Protein AF-A0A7T2YZI4-F1 (afdb_monomer)

Solvent-accessible surface area (backbone atoms only — not comparable to full-atom values): 16066 Å² total; per-residue (Å²): 87,35,28,40,44,35,41,48,45,97,85,46,26,28,40,31,32,36,30,37,54,60,84,80,88,57,59,64,45,53,48,30,39,73,31,25,37,61,71,42,39,51,51,52,42,50,52,60,58,70,47,55,76,63,39,76,53,93,52,27,25,36,66,44,76,45,74,29,76,26,63,66,55,42,61,70,72,47,78,57,36,97,89,35,35,26,41,39,35,34,36,51,88,44,36,46,30,31,31,56,37,43,45,69,89,52,86,87,57,100,57,80,55,54,68,59,75,42,53,39,33,56,40,68,53,29,43,56,10,72,70,49,44,74,72,46,52,44,70,63,63,23,63,77,48,44,70,45,82,36,56,47,68,50,53,38,51,14,38,52,39,35,64,70,45,66,87,59,78,66,55,93,86,38,31,50,69,34,62,18,38,40,46,41,28,51,53,44,38,72,71,45,60,84,73,32,42,52,33,35,28,36,45,37,24,30,58,35,82,92,55,47,33,26,37,42,29,32,90,91,49,53,20,40,46,27,56,59,54,34,73,64,41,45,26,28,50,27,64,50,93,88,35,56,42,34,38,40,38,30,18,36,32,77,91,70,49,43,77,50,99,77,14,18,38,40,31,26,14,58,66,49,81,67,50,69,72,63,39,53,65,89,81,58,55,72,20,45,46,24,54,44,11,45,67,18,69,72,52,42,45,50,63,47,76,80,76,127

Foldseek 3Di:
DWEALWEQDPLQKIWAFTKDADDDDDVLLVQQQQQAAPVSSVVVRVVRQPDDAQDDDRRIGTHHIDIGSHPVRRLVPDDADPQQKYKYWYHYDWAIWIFIAGDCVRPPDPDRRDTDIDGSCQFQVGAHGPVVQVVFDALVLLVVQAQDADDLVLLLQLLVQLVVCVVPDDDPVCLLVRSSQVSNLCVLLVPGDVLLNQFSAKWKFWADPNRQWTHTLDSVGGIGGSVRLSVLYQKYWDDDPLATIMIIFTWHFLVLWDDDDQFIWTGGSNRHTDDTPSHDSVRDGPSSSRSSSSVRPNSSSSNDDNDD

Structure (mmCIF, N/CA/C/O backbone):
data_AF-A0A7T2YZI4-F1
#
_entry.id   AF-A0A7T2YZI4-F1
#
loop_
_atom_site.group_PDB
_atom_site.id
_atom_site.type_symbol
_atom_site.label_atom_id
_atom_site.label_alt_id
_atom_site.label_comp_id
_atom_site.label_asym_id
_atom_site.label_entity_id
_atom_site.label_seq_id
_atom_site.pdbx_PDB_ins_code
_atom_site.Cartn_x
_atom_site.Cartn_y
_atom_site.Cartn_z
_atom_site.occupancy
_atom_site.B_iso_or_equiv
_atom_site.auth_seq_id
_atom_site.auth_comp_id
_atom_site.auth_asym_id
_atom_site.auth_atom_id
_atom_site.pdbx_PDB_model_num
ATOM 1 N N . MET A 1 1 ? -1.830 9.801 20.839 1.00 85.44 1 MET A N 1
ATOM 2 C CA . MET A 1 1 ? -3.086 10.364 20.276 1.00 85.44 1 MET A CA 1
ATOM 3 C C . MET A 1 1 ? -4.272 9.547 20.800 1.00 85.44 1 MET A C 1
ATOM 5 O O . MET A 1 1 ? -4.078 8.341 20.950 1.00 85.44 1 MET A O 1
ATOM 9 N N . PRO A 1 2 ? -5.453 10.128 21.100 1.00 91.69 2 PRO A N 1
ATOM 10 C CA . PRO A 1 2 ? -6.668 9.339 21.325 1.00 91.69 2 PRO A CA 1
ATOM 11 C C . PRO A 1 2 ? -7.050 8.544 20.071 1.00 91.69 2 PRO A C 1
ATOM 13 O O . PRO A 1 2 ? -6.946 9.063 18.958 1.00 91.69 2 PRO A O 1
ATOM 16 N N . THR A 1 3 ? -7.471 7.298 20.267 1.00 94.56 3 THR A N 1
ATOM 17 C CA . THR A 1 3 ? -7.847 6.354 19.209 1.00 94.56 3 THR A CA 1
ATOM 18 C C . THR A 1 3 ? -9.121 5.626 19.612 1.00 94.56 3 THR A C 1
ATOM 20 O O . THR A 1 3 ? -9.162 4.999 20.665 1.00 94.56 3 THR A O 1
ATOM 23 N N . LEU A 1 4 ? -10.163 5.699 18.795 1.00 96.25 4 LEU A N 1
ATOM 24 C CA . LEU A 1 4 ? -11.357 4.875 18.955 1.00 96.25 4 LEU A CA 1
ATOM 25 C C . LEU A 1 4 ? -11.121 3.513 18.302 1.00 96.25 4 LEU A C 1
ATOM 27 O O . LEU A 1 4 ? -10.748 3.474 17.135 1.00 96.25 4 LEU A O 1
ATOM 31 N N . VAL A 1 5 ? -11.349 2.422 19.034 1.00 97.12 5 VAL A N 1
ATOM 32 C CA . VAL A 1 5 ? -11.369 1.053 18.491 1.00 97.12 5 VAL A CA 1
ATOM 33 C C . VAL A 1 5 ? -12.776 0.508 18.682 1.00 97.12 5 VAL A C 1
ATOM 35 O O . VAL A 1 5 ? -13.221 0.347 19.819 1.00 97.12 5 VAL A O 1
ATOM 38 N N . LEU A 1 6 ? -13.488 0.294 17.578 1.00 97.94 6 LEU A N 1
ATOM 39 C CA . LEU A 1 6 ? -14.934 0.089 17.558 1.00 97.94 6 LEU A CA 1
ATOM 40 C C . LEU A 1 6 ? -15.332 -1.127 16.716 1.00 97.94 6 LEU A C 1
ATOM 42 O O . LEU A 1 6 ? -14.635 -1.492 15.770 1.00 97.94 6 LEU A O 1
ATOM 46 N N . ILE A 1 7 ? -16.509 -1.680 16.995 1.00 97.62 7 ILE A N 1
ATOM 47 C CA . ILE A 1 7 ? -17.268 -2.514 16.056 1.00 97.62 7 ILE A CA 1
ATOM 48 C C . ILE A 1 7 ? -18.577 -1.806 15.710 1.00 97.62 7 ILE A C 1
ATOM 50 O O . ILE A 1 7 ? -19.235 -1.238 16.585 1.00 97.62 7 ILE A O 1
ATOM 54 N N . GLU A 1 8 ? -18.940 -1.807 14.428 1.00 97.38 8 GLU A N 1
ATOM 55 C CA . GLU A 1 8 ? -20.230 -1.308 13.954 1.00 97.38 8 GLU A CA 1
AT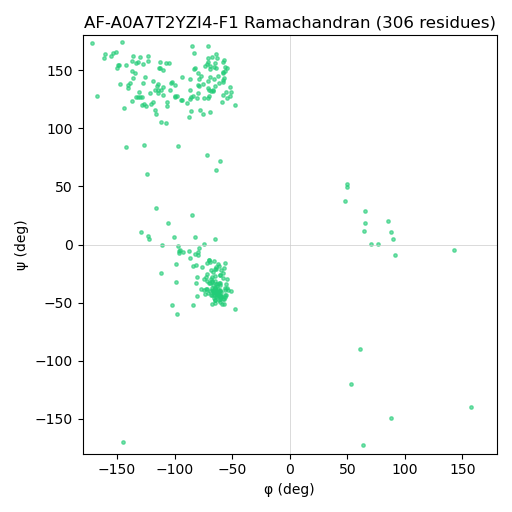OM 56 C C . GLU A 1 8 ? -21.225 -2.464 13.850 1.00 97.38 8 GLU A C 1
ATOM 58 O O . GLU A 1 8 ? -20.988 -3.458 13.159 1.00 97.38 8 GLU A O 1
ATOM 63 N N . ARG A 1 9 ? -22.359 -2.321 14.533 1.00 95.31 9 ARG A N 1
ATOM 64 C CA . ARG A 1 9 ? -23.450 -3.293 14.523 1.00 95.31 9 ARG A CA 1
ATOM 65 C C . ARG A 1 9 ? -24.366 -3.092 13.305 1.00 95.31 9 ARG A C 1
ATOM 67 O O . ARG A 1 9 ? -24.343 -2.031 12.675 1.00 95.31 9 ARG A O 1
ATOM 74 N N . PRO A 1 10 ? -25.228 -4.074 12.970 1.00 94.00 10 PRO A N 1
ATOM 75 C CA . PRO A 1 10 ? -26.142 -3.966 11.827 1.00 94.00 10 PRO A CA 1
ATOM 76 C C . PRO A 1 10 ? -27.096 -2.762 11.873 1.00 94.00 10 PRO A C 1
ATOM 78 O O . PRO A 1 10 ? -27.481 -2.243 10.828 1.00 94.00 10 PRO A O 1
ATOM 81 N N . ASP A 1 11 ? -27.453 -2.295 13.071 1.00 95.81 11 ASP A N 1
ATOM 82 C CA . ASP A 1 11 ? -28.299 -1.116 13.300 1.00 95.81 11 ASP A CA 1
ATOM 83 C C . ASP A 1 11 ? -27.530 0.219 13.239 1.00 95.81 11 ASP A C 1
ATOM 85 O O . ASP A 1 11 ? -28.113 1.267 13.507 1.00 95.81 11 ASP A O 1
ATOM 89 N N . ARG A 1 12 ? -26.243 0.187 12.857 1.00 95.50 12 ARG A N 1
ATOM 90 C CA . ARG A 1 12 ? -25.297 1.320 12.790 1.00 95.50 12 ARG A CA 1
ATOM 91 C C . ARG A 1 12 ? -24.844 1.873 14.139 1.00 95.50 12 ARG A C 1
ATOM 93 O O . ARG A 1 12 ? -24.023 2.794 14.150 1.00 95.50 12 ARG A O 1
ATOM 100 N N . SER A 1 13 ? -25.306 1.300 15.248 1.00 97.50 13 SER A N 1
ATOM 101 C CA . SER A 1 13 ? -24.718 1.591 16.550 1.00 97.50 13 SER A CA 1
ATOM 102 C C . 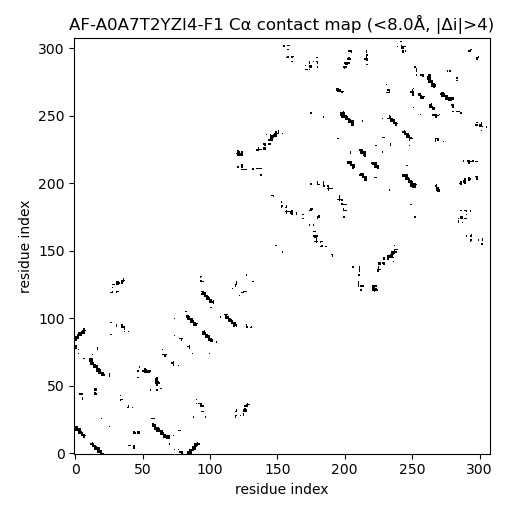SER A 1 13 ? -23.279 1.080 16.611 1.00 97.50 13 SER A C 1
ATOM 104 O O . SER A 1 13 ? -22.891 0.149 15.898 1.00 97.50 13 SER A O 1
ATOM 106 N N . VAL A 1 14 ? -22.468 1.722 17.448 1.00 97.50 14 VAL A N 1
ATOM 107 C CA . VAL A 1 14 ? -21.067 1.348 17.648 1.00 97.50 14 VAL A CA 1
ATOM 108 C C . VAL A 1 14 ? -20.788 1.112 19.121 1.00 97.50 14 VAL A C 1
ATOM 110 O O . VAL A 1 14 ? -21.293 1.818 19.998 1.00 97.50 14 VAL A O 1
ATOM 113 N N . GLU A 1 15 ? -19.934 0.137 19.388 1.00 97.31 15 GLU A N 1
ATOM 114 C CA . GLU A 1 15 ? -19.397 -0.131 20.716 1.00 97.31 15 GLU A CA 1
ATOM 115 C C . GLU A 1 15 ? -17.890 -0.338 20.642 1.00 97.31 15 GLU A C 1
ATOM 117 O O . GLU A 1 15 ? -17.359 -0.693 19.589 1.00 97.31 15 GLU A O 1
ATOM 122 N N . GLY A 1 16 ? -17.200 -0.111 21.756 1.00 97.12 16 GLY A N 1
ATOM 123 C CA . GLY A 1 16 ? -15.784 -0.399 21.872 1.00 97.12 16 GLY A CA 1
ATOM 124 C C . GLY A 1 16 ? -15.088 0.390 22.961 1.00 97.12 16 GLY A C 1
ATOM 125 O O . GLY A 1 16 ? -15.620 0.574 24.058 1.00 97.12 16 GLY A O 1
ATOM 126 N N . VAL A 1 17 ? -13.877 0.850 22.659 1.00 97.25 17 VAL A N 1
ATOM 127 C CA . VAL A 1 17 ? -12.995 1.498 23.632 1.00 97.25 17 VAL A CA 1
ATOM 128 C C . VAL A 1 17 ? -12.306 2.735 23.068 1.00 97.25 17 VAL A C 1
ATOM 130 O O . VAL A 1 17 ? -11.990 2.830 21.881 1.00 97.25 17 VAL A O 1
ATOM 133 N N . VAL A 1 18 ? -12.035 3.684 23.958 1.00 96.81 18 VAL A N 1
ATOM 134 C CA . VAL A 1 18 ? -11.071 4.758 23.738 1.00 96.81 18 VAL A CA 1
ATOM 135 C C . VAL A 1 18 ? -9.711 4.256 24.207 1.00 96.81 18 VAL A C 1
ATOM 137 O O . VAL A 1 18 ? -9.530 3.907 25.374 1.00 96.81 18 VAL A O 1
ATOM 140 N N . MET A 1 19 ? -8.755 4.250 23.291 1.00 95.00 19 MET A N 1
ATOM 141 C CA . MET A 1 19 ? -7.369 3.860 23.502 1.00 95.00 19 MET A CA 1
ATOM 142 C C . MET A 1 19 ? -6.440 5.066 23.352 1.00 95.00 19 MET A C 1
ATOM 144 O O . MET A 1 19 ? -6.746 6.040 22.658 1.00 95.00 19 MET A O 1
ATOM 148 N N . ARG A 1 20 ? -5.257 4.985 23.960 1.00 91.12 20 ARG A N 1
ATOM 149 C CA . ARG A 1 20 ? -4.192 5.980 23.816 1.00 91.12 20 ARG A CA 1
ATOM 150 C C . ARG A 1 20 ? -2.906 5.321 23.345 1.00 91.12 20 ARG A C 1
ATOM 152 O O . ARG A 1 20 ? -2.367 4.457 24.029 1.00 91.12 20 ARG A O 1
ATOM 159 N N . GLU A 1 21 ? -2.421 5.740 22.179 1.00 83.38 21 GLU A N 1
ATOM 160 C CA . GLU A 1 21 ? -1.176 5.222 21.595 1.00 83.38 21 GLU A CA 1
ATOM 161 C C . GLU A 1 21 ? 0.066 5.847 22.205 1.00 83.38 21 GLU A C 1
ATOM 163 O O . GLU A 1 21 ? 0.113 7.065 22.428 1.00 83.38 21 GLU A O 1
ATOM 168 N N . VAL A 1 22 ? 1.055 4.986 22.454 1.00 74.50 22 VAL A N 1
ATOM 169 C CA . VAL A 1 22 ? 2.377 5.335 22.964 1.00 74.50 22 VAL A CA 1
ATOM 170 C C . VAL A 1 22 ? 3.431 4.921 21.942 1.00 74.50 22 VAL A C 1
ATOM 172 O O . VAL A 1 22 ? 3.546 3.751 21.586 1.00 74.50 22 VAL A O 1
ATOM 175 N N . GLY A 1 23 ? 4.229 5.890 21.495 1.00 68.31 23 GLY A N 1
ATOM 176 C CA . GLY A 1 23 ? 5.295 5.671 20.519 1.00 68.31 23 GLY A CA 1
ATOM 177 C C . GLY A 1 23 ? 4.829 5.787 19.066 1.00 68.31 23 GLY A C 1
ATOM 178 O O . GLY A 1 23 ? 3.956 6.595 18.750 1.00 68.31 23 GLY A O 1
ATOM 179 N N . THR A 1 24 ? 5.479 5.028 18.182 1.00 58.94 24 THR A N 1
ATOM 180 C CA . THR A 1 24 ? 5.249 5.059 16.733 1.00 58.94 24 THR A CA 1
ATOM 181 C C . THR A 1 24 ? 3.995 4.285 16.319 1.00 58.94 24 THR A C 1
ATOM 183 O O . THR A 1 24 ? 3.696 3.228 16.879 1.00 58.94 24 THR A O 1
ATOM 186 N N . PHE A 1 25 ? 3.302 4.840 15.321 1.00 66.12 25 PHE A N 1
ATOM 187 C CA . PHE A 1 25 ? 2.051 4.367 14.718 1.00 66.12 25 PHE A CA 1
ATOM 188 C C . PHE A 1 25 ? 2.168 2.939 14.149 1.00 66.12 25 PHE A C 1
ATOM 190 O O . PHE A 1 25 ? 3.235 2.554 13.670 1.00 66.12 25 PHE A O 1
ATOM 197 N N . GLY A 1 26 ? 1.080 2.156 14.185 1.00 76.06 26 GLY A N 1
ATOM 198 C CA . GLY A 1 26 ? 1.023 0.810 13.578 1.00 76.06 26 GLY A CA 1
ATOM 199 C C . GLY A 1 26 ? 0.218 -0.241 14.353 1.00 76.06 26 GLY A C 1
ATOM 200 O O . GLY A 1 26 ? 0.022 -1.363 13.875 1.00 76.06 26 GLY A O 1
ATOM 201 N N . SER A 1 27 ? -0.278 0.101 15.544 1.00 84.94 27 SER A N 1
ATOM 202 C CA . SER A 1 27 ? -1.068 -0.815 16.380 1.00 84.94 27 SER A CA 1
ATOM 203 C C . SER A 1 27 ? -2.357 -1.281 15.690 1.00 84.94 27 SER A C 1
ATOM 205 O O . SER A 1 27 ? -2.771 -2.427 15.851 1.00 84.94 27 SER A O 1
ATOM 207 N N . HIS A 1 28 ? -2.963 -0.425 14.866 1.00 88.44 28 HIS A N 1
ATOM 208 C CA . HIS A 1 28 ? -4.167 -0.720 14.085 1.00 88.44 28 HIS A CA 1
ATOM 209 C C . HIS A 1 28 ? -3.923 -1.733 12.970 1.00 88.44 28 HIS A C 1
ATOM 211 O O . HIS A 1 28 ? -4.741 -2.631 12.799 1.00 88.44 28 HIS A O 1
ATOM 217 N N . ALA A 1 29 ? -2.789 -1.647 12.269 1.00 89.75 29 ALA A N 1
ATOM 218 C CA . ALA A 1 29 ? -2.402 -2.641 11.271 1.00 89.75 29 ALA A CA 1
ATOM 219 C C . ALA A 1 29 ? -2.186 -4.013 11.928 1.00 89.75 29 ALA A C 1
ATOM 221 O O . ALA A 1 29 ? -2.658 -5.024 11.418 1.00 89.75 29 ALA A O 1
ATOM 222 N N . THR A 1 30 ? -1.558 -4.040 13.111 1.00 91.06 30 THR A N 1
ATOM 223 C CA . THR A 1 30 ? -1.347 -5.278 13.883 1.00 91.06 30 THR A CA 1
ATOM 224 C C . THR A 1 30 ? -2.669 -5.868 14.377 1.00 91.06 30 THR A C 1
ATOM 226 O O . THR A 1 30 ? -2.881 -7.075 14.270 1.00 91.06 30 THR A O 1
ATOM 229 N N . LEU A 1 31 ? -3.579 -5.032 14.890 1.00 94.00 31 LEU A N 1
ATOM 230 C CA . LEU A 1 31 ? -4.925 -5.446 15.291 1.00 94.00 31 LEU A CA 1
ATOM 231 C C . LEU A 1 31 ? -5.684 -6.052 14.104 1.00 94.00 31 LEU A C 1
ATOM 233 O O . LEU A 1 31 ? -6.200 -7.163 14.218 1.00 94.00 31 LEU A O 1
ATOM 237 N N . ALA A 1 32 ? -5.720 -5.340 12.976 1.00 94.19 32 ALA A N 1
ATOM 238 C CA . ALA A 1 32 ? -6.446 -5.770 11.790 1.00 94.19 32 ALA A CA 1
ATOM 239 C C . ALA A 1 32 ? -5.887 -7.066 11.208 1.00 94.19 32 ALA A C 1
ATOM 241 O O . ALA A 1 32 ? -6.650 -7.954 10.835 1.00 94.19 32 ALA A O 1
ATOM 242 N N . ASP A 1 33 ? -4.558 -7.197 11.196 1.00 92.50 33 ASP A N 1
ATOM 243 C CA . ASP A 1 33 ? -3.909 -8.421 10.762 1.00 92.50 33 ASP A CA 1
ATOM 244 C C . ASP A 1 33 ? -4.213 -9.570 11.721 1.00 92.50 33 ASP A C 1
ATOM 246 O O . ASP A 1 33 ? -4.506 -10.661 11.258 1.00 92.50 33 ASP A O 1
ATOM 250 N N . THR A 1 34 ? -4.221 -9.350 13.039 1.00 93.94 34 THR A N 1
ATOM 251 C CA . THR A 1 34 ? -4.435 -10.411 14.042 1.00 93.94 34 THR A CA 1
ATOM 252 C C . THR A 1 34 ? -5.885 -10.900 14.092 1.00 93.94 34 THR A C 1
ATOM 254 O O . THR A 1 34 ? -6.104 -12.105 14.230 1.00 93.94 34 THR A O 1
ATOM 257 N N . TYR A 1 35 ? -6.858 -9.995 13.942 1.00 95.56 35 TYR A N 1
ATOM 258 C CA . TYR A 1 35 ? -8.289 -10.268 14.131 1.00 95.56 35 TYR A CA 1
ATOM 259 C C . TYR A 1 35 ? -9.147 -9.922 12.895 1.00 95.56 35 TYR A C 1
ATOM 261 O O . TYR A 1 35 ? -10.027 -9.063 12.988 1.00 95.56 35 TYR A O 1
ATOM 269 N N . PRO A 1 36 ? -8.912 -10.546 11.727 1.00 94.75 36 PRO A N 1
ATOM 270 C CA . PRO A 1 36 ? -9.600 -10.192 10.484 1.00 94.75 36 PRO A CA 1
ATOM 271 C C . PRO A 1 36 ? -11.062 -10.660 10.409 1.00 94.75 36 PRO A C 1
ATOM 273 O O . PRO A 1 36 ? -11.869 -10.025 9.728 1.00 94.75 36 PRO A O 1
ATOM 276 N N . GLU A 1 37 ? -11.417 -11.764 11.074 1.00 96.31 37 GLU A N 1
ATOM 277 C CA . GLU A 1 37 ? -12.762 -12.353 10.989 1.00 96.31 37 GLU A CA 1
ATOM 278 C C . GLU A 1 37 ? -13.769 -11.669 11.928 1.00 96.31 37 GLU A C 1
ATOM 280 O O . GLU A 1 37 ? -13.376 -11.246 13.017 1.00 96.31 37 GLU A O 1
ATOM 285 N N . PRO A 1 38 ? -15.081 -11.654 11.615 1.00 95.00 38 PRO A N 1
ATOM 286 C CA . PRO A 1 38 ? -16.077 -10.978 12.452 1.00 95.00 38 PRO A CA 1
ATOM 287 C C . PRO A 1 38 ? -16.088 -11.465 13.907 1.00 95.00 38 PRO A C 1
ATOM 289 O O . PRO A 1 38 ? -16.094 -10.668 14.844 1.00 95.00 38 PRO A O 1
ATOM 292 N N . GLY A 1 39 ? -16.010 -12.785 14.115 1.00 95.44 39 GLY A N 1
ATOM 293 C CA . GLY A 1 39 ? -15.937 -13.369 15.458 1.00 95.44 39 GLY A CA 1
ATOM 294 C C . GLY A 1 39 ? -14.630 -13.046 16.190 1.00 95.44 39 GLY A C 1
ATOM 295 O O . GLY A 1 39 ? -14.630 -12.891 17.409 1.00 95.44 39 GLY A O 1
ATOM 296 N N . GLN A 1 40 ? -13.523 -12.897 15.457 1.00 96.50 40 GLN A N 1
ATOM 297 C CA . GLN A 1 40 ? -12.230 -12.507 16.023 1.00 96.50 40 GLN A CA 1
ATOM 298 C C . GLN A 1 40 ? -12.217 -11.026 16.399 1.00 96.50 40 GLN A C 1
ATOM 300 O O . GLN A 1 40 ? -11.749 -10.687 17.482 1.00 96.50 40 GLN A O 1
ATOM 305 N N . ALA A 1 41 ? -12.766 -10.158 15.548 1.00 96.06 41 ALA A N 1
ATOM 306 C CA . ALA A 1 41 ? -12.916 -8.737 15.825 1.00 96.06 41 ALA A CA 1
ATOM 307 C C . ALA A 1 41 ? -13.813 -8.498 17.049 1.00 96.06 41 ALA A C 1
ATOM 309 O O . ALA A 1 41 ? -13.444 -7.731 17.939 1.00 96.06 41 ALA A O 1
ATOM 310 N N . GLN A 1 42 ? -14.935 -9.222 17.151 1.00 95.25 42 GLN A N 1
ATOM 311 C CA . GLN A 1 42 ? -15.809 -9.185 18.326 1.00 95.25 42 GLN A CA 1
ATOM 312 C C . GLN A 1 42 ? -15.075 -9.644 19.595 1.00 95.25 42 GLN A C 1
ATOM 314 O O . GLN A 1 42 ? -15.151 -8.972 20.622 1.00 95.25 42 GLN A O 1
ATOM 319 N N . ALA A 1 43 ? -14.341 -10.760 19.532 1.00 94.38 43 ALA A N 1
ATOM 320 C CA . ALA A 1 43 ? -13.585 -11.276 20.672 1.00 94.38 43 ALA A CA 1
ATOM 321 C C . ALA A 1 43 ? -12.465 -10.316 21.108 1.00 94.38 43 ALA A C 1
ATOM 323 O O . ALA A 1 43 ? -12.282 -10.089 22.302 1.00 94.38 43 ALA A O 1
ATOM 324 N N . ALA A 1 44 ? -11.746 -9.715 20.156 1.00 94.44 44 ALA A N 1
ATOM 325 C CA . ALA A 1 44 ? -10.722 -8.714 20.440 1.00 94.44 44 ALA A CA 1
ATOM 326 C C . ALA A 1 44 ? -11.324 -7.482 21.121 1.00 94.44 44 ALA A C 1
ATOM 328 O O . ALA A 1 44 ? -10.778 -6.982 22.103 1.00 94.44 44 ALA A O 1
ATOM 329 N N . LEU A 1 45 ? -12.480 -7.017 20.643 1.00 95.44 45 LEU A N 1
ATOM 330 C CA . LEU A 1 45 ? -13.160 -5.888 21.256 1.00 95.44 45 LEU A CA 1
ATOM 331 C C . LEU A 1 45 ? -13.664 -6.212 22.662 1.00 95.44 45 LEU A C 1
ATOM 333 O O . LEU A 1 45 ? -13.530 -5.386 23.560 1.00 95.44 45 LEU A O 1
ATOM 337 N N . GLN A 1 46 ? -14.195 -7.415 22.871 1.00 94.75 46 GLN A N 1
ATOM 338 C CA . GLN A 1 46 ? -14.603 -7.867 24.195 1.00 94.75 46 GLN A CA 1
ATOM 339 C C . GLN A 1 46 ? -13.413 -7.881 25.164 1.00 94.75 46 GLN A C 1
ATOM 341 O O . GLN A 1 46 ? -13.519 -7.322 26.253 1.00 94.75 46 GLN A O 1
ATOM 346 N N . GLN A 1 47 ? -12.258 -8.406 24.741 1.00 94.31 47 GLN A N 1
ATOM 347 C CA . GLN A 1 47 ? -11.028 -8.350 25.539 1.00 94.31 47 GLN A CA 1
ATOM 348 C C . GLN A 1 47 ? -10.660 -6.905 25.894 1.00 94.31 47 GLN A C 1
ATOM 350 O O . GLN A 1 47 ? -10.405 -6.604 27.056 1.00 94.31 47 GLN A O 1
ATOM 355 N N . LEU A 1 48 ? -10.691 -5.986 24.923 1.00 94.44 48 LEU A N 1
ATOM 356 C CA . LEU A 1 48 ? -10.427 -4.566 25.167 1.00 94.44 48 LEU A CA 1
ATOM 357 C C . LEU A 1 48 ? -11.420 -3.944 26.167 1.00 94.44 48 LEU A C 1
ATOM 359 O O . LEU A 1 48 ? -11.026 -3.159 27.031 1.00 94.44 48 LEU A O 1
ATOM 363 N N . VAL A 1 49 ? -12.704 -4.291 26.090 1.00 95.31 49 VAL A N 1
ATOM 364 C CA . VAL A 1 49 ? -13.752 -3.814 27.011 1.00 95.31 49 VAL A CA 1
ATOM 365 C C . VAL A 1 49 ? -13.576 -4.367 28.430 1.00 95.31 49 VAL A C 1
ATOM 367 O O . VAL A 1 49 ? -13.907 -3.663 29.387 1.00 95.31 49 VAL A O 1
ATOM 370 N N . GLU A 1 50 ? -13.005 -5.560 28.577 1.00 95.06 50 GLU A N 1
ATOM 371 C CA . GLU A 1 50 ? -12.727 -6.215 29.863 1.00 95.06 50 GLU A CA 1
ATOM 372 C C . GLU A 1 50 ? -11.409 -5.762 30.510 1.00 95.06 50 GLU A C 1
ATOM 374 O O . GLU A 1 50 ? -11.237 -5.920 31.716 1.00 95.06 50 GLU A O 1
ATOM 379 N N . LEU A 1 51 ? -10.490 -5.157 29.747 1.00 94.56 51 LEU A N 1
ATOM 380 C CA . LEU A 1 51 ? -9.260 -4.589 30.302 1.00 94.56 51 LEU A CA 1
ATOM 381 C C . LEU A 1 51 ? -9.556 -3.534 31.378 1.00 94.56 51 LEU A C 1
ATOM 383 O O . LEU A 1 51 ? -10.443 -2.691 31.223 1.00 94.56 51 LEU A O 1
ATOM 387 N N . GLU A 1 52 ? -8.750 -3.515 32.434 1.00 92.62 52 GLU A N 1
ATOM 388 C CA . GLU A 1 52 ? -8.774 -2.420 33.403 1.00 92.62 52 GLU A CA 1
ATOM 389 C C . GLU A 1 52 ? -8.346 -1.094 32.740 1.00 92.62 52 GLU A C 1
ATOM 391 O O . GLU A 1 52 ? -7.564 -1.098 31.778 1.00 92.62 52 GLU A O 1
ATOM 396 N N . PRO A 1 53 ? -8.825 0.066 33.227 1.00 91.94 53 PRO A N 1
ATOM 397 C CA . PRO A 1 53 ? -8.310 1.356 32.789 1.00 91.94 53 PRO A CA 1
ATOM 398 C C . PRO A 1 53 ? -6.781 1.407 32.900 1.00 91.94 53 PRO A C 1
ATOM 400 O O . PRO A 1 53 ? -6.198 0.985 33.897 1.00 91.94 53 PRO A O 1
ATOM 403 N N . TYR A 1 54 ? -6.134 1.933 31.864 1.00 89.81 54 TYR A N 1
ATOM 404 C CA . TYR A 1 54 ? -4.681 1.998 31.691 1.00 89.81 54 TYR A CA 1
ATOM 405 C C . TYR A 1 54 ? -3.965 0.649 31.561 1.00 89.81 54 TYR A C 1
ATOM 407 O O . TYR A 1 54 ? -2.735 0.620 31.590 1.00 89.81 54 TYR A O 1
ATOM 415 N N . ALA A 1 55 ? -4.679 -0.463 31.369 1.00 91.50 55 ALA A N 1
ATOM 416 C CA . ALA A 1 55 ? -4.034 -1.714 30.993 1.00 91.50 55 ALA A CA 1
ATOM 417 C C . ALA A 1 55 ? -3.514 -1.643 29.540 1.00 91.50 55 ALA A C 1
ATOM 419 O O . ALA A 1 55 ? -4.185 -1.061 28.673 1.00 91.50 55 ALA A O 1
ATOM 420 N N . PRO A 1 56 ? -2.324 -2.208 29.259 1.00 90.19 56 PRO A N 1
ATOM 421 C CA . PRO A 1 56 ? -1.751 -2.212 27.923 1.00 90.19 56 PRO A CA 1
ATOM 422 C C . PRO A 1 56 ? -2.418 -3.252 27.014 1.00 90.19 56 PRO A C 1
ATOM 424 O O . PRO A 1 56 ? -2.732 -4.363 27.436 1.00 90.19 56 PRO A O 1
ATOM 427 N N . PHE A 1 57 ? -2.542 -2.914 25.735 1.00 88.69 57 PHE A N 1
ATOM 428 C CA . PHE A 1 57 ? -2.873 -3.832 24.650 1.00 88.69 57 PHE A CA 1
ATOM 429 C C . PHE A 1 57 ? -2.103 -3.404 23.403 1.00 88.69 57 PHE A C 1
ATOM 431 O O . PHE A 1 57 ? -2.292 -2.291 22.910 1.00 88.69 57 PHE A O 1
ATOM 438 N N . LEU A 1 58 ? -1.218 -4.263 22.891 1.00 86.94 58 LEU A N 1
ATOM 439 C CA . LEU A 1 58 ? -0.223 -3.873 21.883 1.00 86.94 58 LEU A CA 1
ATOM 440 C C . LEU A 1 58 ? 0.581 -2.647 22.369 1.00 86.94 58 LEU A C 1
ATOM 442 O O . LEU A 1 58 ? 1.222 -2.719 23.415 1.00 86.94 58 LEU A O 1
ATOM 446 N N . ARG A 1 59 ? 0.547 -1.523 21.638 1.00 85.88 59 ARG A N 1
ATOM 447 C CA . ARG A 1 59 ? 1.161 -0.240 22.038 1.00 85.88 59 ARG A CA 1
ATOM 448 C C . ARG A 1 59 ? 0.129 0.802 22.481 1.00 85.88 59 ARG A C 1
ATOM 450 O O . ARG A 1 59 ? 0.412 2.003 22.519 1.00 85.88 59 ARG A O 1
ATOM 457 N N . TRP A 1 60 ? -1.073 0.344 22.815 1.00 91.62 60 TRP A N 1
ATOM 458 C CA . TRP A 1 60 ? -2.139 1.163 23.365 1.00 91.62 60 TRP A CA 1
ATOM 459 C C . TRP A 1 60 ? -2.324 0.929 24.857 1.00 91.62 60 TRP A C 1
ATOM 461 O O . TRP A 1 60 ? -2.049 -0.150 25.371 1.00 91.62 60 TRP A O 1
ATOM 471 N N . TYR A 1 61 ? -2.889 1.932 25.520 1.00 93.12 61 TYR A N 1
ATOM 472 C CA . TYR A 1 61 ? -3.483 1.797 26.843 1.00 93.12 61 TYR A CA 1
ATOM 473 C C . TYR A 1 61 ? -4.959 2.138 26.773 1.00 93.12 61 TYR A C 1
ATOM 475 O O . TYR A 1 61 ? -5.347 3.082 26.076 1.00 93.12 61 TYR A O 1
ATOM 483 N N . LYS A 1 62 ? -5.774 1.388 27.507 1.00 95.25 62 LYS A N 1
ATOM 484 C CA . LYS A 1 62 ? -7.199 1.680 27.612 1.00 95.25 62 LYS A CA 1
ATOM 485 C C . LYS A 1 62 ? -7.444 2.952 28.413 1.00 95.25 62 LYS A C 1
ATOM 487 O O . LYS A 1 62 ? -6.907 3.109 29.502 1.00 95.25 62 LYS A O 1
ATOM 492 N N . GLU A 1 63 ? -8.289 3.837 27.904 1.00 94.56 63 GLU A N 1
ATOM 493 C CA . GLU A 1 63 ? -8.752 5.024 28.627 1.00 94.56 63 GLU A CA 1
ATOM 494 C C . GLU A 1 63 ? -10.170 4.801 29.169 1.00 94.56 63 GLU A C 1
ATOM 496 O O . GLU A 1 63 ? -10.407 4.947 30.366 1.00 94.56 63 GLU A O 1
ATOM 501 N N . SER A 1 64 ? -11.109 4.391 28.313 1.00 95.12 64 SER A N 1
ATOM 502 C CA . SER A 1 64 ? -12.507 4.168 28.703 1.00 95.12 64 SER A CA 1
ATOM 503 C C . SER A 1 64 ? -13.260 3.277 27.713 1.00 95.12 64 SER A C 1
ATOM 505 O O . SER A 1 64 ? -12.820 3.069 26.583 1.00 95.12 64 SER A O 1
ATOM 507 N N . ASN A 1 65 ? -14.412 2.751 28.134 1.00 96.94 65 ASN A N 1
ATOM 508 C CA . ASN A 1 65 ? -15.371 2.101 27.237 1.00 96.94 65 ASN A CA 1
ATOM 509 C C . ASN A 1 65 ? -16.256 3.158 26.561 1.00 96.94 65 ASN A C 1
ATOM 511 O O . ASN A 1 65 ? -16.547 4.202 27.152 1.00 96.94 65 ASN A O 1
ATOM 515 N N . ILE A 1 66 ? -16.735 2.869 25.353 1.00 96.50 66 ILE A N 1
ATOM 516 C CA . ILE A 1 66 ? -17.665 3.731 24.625 1.00 96.50 66 ILE A CA 1
ATOM 517 C C . ILE A 1 66 ? -18.755 2.905 23.940 1.00 96.50 66 ILE A C 1
ATOM 519 O O . ILE A 1 66 ? -18.500 1.850 23.368 1.00 96.50 66 ILE A O 1
ATOM 523 N N . ALA A 1 67 ? -19.980 3.417 23.997 1.00 97.00 67 ALA A N 1
ATOM 524 C CA . ALA A 1 67 ? -21.113 2.944 23.219 1.00 97.00 67 ALA A CA 1
ATOM 525 C C . ALA A 1 67 ? -21.923 4.160 22.754 1.00 97.00 67 ALA A C 1
ATOM 527 O O . ALA A 1 67 ? -22.127 5.112 23.524 1.00 97.00 67 ALA A O 1
ATOM 528 N N . ALA A 1 68 ? -22.350 4.140 21.497 1.00 97.50 68 ALA A N 1
ATOM 529 C CA . ALA A 1 68 ? -23.068 5.236 20.862 1.00 97.50 68 ALA A CA 1
ATOM 530 C C . ALA A 1 68 ? -24.043 4.707 19.804 1.00 97.50 68 ALA A C 1
ATOM 532 O O . ALA A 1 68 ? -23.835 3.635 19.234 1.00 97.50 68 ALA A O 1
ATOM 533 N N . ALA A 1 69 ? -25.097 5.470 19.517 1.00 97.19 69 ALA A N 1
ATOM 534 C CA . ALA A 1 69 ? -26.083 5.104 18.504 1.00 97.19 69 ALA A CA 1
ATOM 535 C C . ALA A 1 69 ? -25.533 5.234 17.073 1.00 97.19 69 ALA A C 1
ATOM 537 O O . ALA A 1 69 ? -26.120 4.689 16.142 1.00 97.19 69 ALA A O 1
ATOM 538 N N . SER A 1 70 ? -24.411 5.936 16.889 1.00 96.44 70 SER A N 1
ATOM 539 C CA . SER A 1 70 ? -23.718 6.050 15.607 1.00 96.44 70 SER A CA 1
ATOM 540 C C . SER A 1 70 ? -22.221 6.324 15.767 1.00 96.44 70 SER A C 1
ATOM 542 O 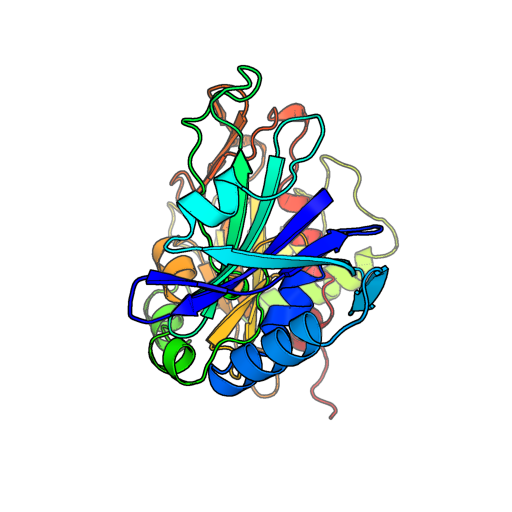O . SER A 1 70 ? -21.747 6.750 16.826 1.00 96.44 70 SER A O 1
ATOM 544 N N . LEU A 1 71 ? -21.473 6.123 14.678 1.00 95.25 71 LEU A N 1
ATOM 545 C CA . LEU A 1 71 ? -20.053 6.469 14.598 1.00 95.25 71 LEU A CA 1
ATOM 546 C C . LEU A 1 71 ? -19.800 7.967 14.823 1.00 95.25 71 LEU A C 1
ATOM 548 O O . LEU A 1 71 ? -18.858 8.324 15.530 1.00 95.25 71 LEU A O 1
ATOM 552 N N . ASP A 1 72 ? -20.648 8.833 14.267 1.00 92.81 72 ASP A N 1
ATOM 553 C CA . ASP A 1 72 ? -20.536 10.285 14.442 1.00 92.81 72 ASP A CA 1
ATOM 554 C C . ASP A 1 72 ? -20.712 10.674 15.909 1.00 92.81 72 ASP A C 1
ATOM 556 O O . ASP A 1 72 ? -19.909 11.430 16.454 1.00 92.81 72 ASP A O 1
ATOM 560 N N . GLU A 1 73 ? -21.707 10.093 16.584 1.00 94.31 73 GLU A N 1
ATOM 561 C CA . GLU A 1 73 ? -21.944 10.342 18.004 1.00 94.31 73 GLU A CA 1
ATOM 562 C C . GLU A 1 73 ? -20.751 9.878 18.859 1.00 94.31 73 GLU A C 1
ATOM 564 O O . GLU A 1 73 ? -20.303 10.612 19.747 1.00 94.31 73 GLU A O 1
ATOM 569 N N . ALA A 1 74 ? -20.179 8.703 18.566 1.00 95.19 74 ALA A N 1
ATOM 570 C CA . ALA A 1 74 ? -18.959 8.237 19.227 1.00 95.19 74 ALA A CA 1
ATOM 571 C C . ALA A 1 74 ? -17.786 9.207 19.009 1.00 95.19 74 ALA A C 1
ATOM 573 O O . ALA A 1 74 ? -17.088 9.560 19.963 1.00 95.19 74 ALA A O 1
ATOM 574 N N . CYS A 1 75 ? -17.594 9.687 17.777 1.00 92.38 75 CYS A N 1
ATOM 575 C CA . CYS A 1 75 ? -16.538 10.639 17.444 1.00 92.38 75 CYS A CA 1
ATOM 576 C C . CYS A 1 75 ? -16.719 11.975 18.171 1.00 92.38 75 CYS A C 1
ATOM 578 O O . CYS A 1 75 ? -15.738 12.514 18.683 1.00 92.38 75 CYS A O 1
ATOM 580 N N . THR A 1 76 ? -17.944 12.492 18.282 1.00 89.94 76 THR A N 1
ATOM 581 C CA . THR A 1 76 ? -18.231 13.736 19.011 1.00 89.94 76 THR A CA 1
ATOM 582 C C . THR A 1 76 ? -18.020 13.593 20.520 1.00 89.94 76 THR A C 1
ATOM 584 O O . THR A 1 76 ? -17.498 14.512 21.148 1.00 89.94 76 THR A O 1
ATOM 587 N N . ARG A 1 77 ? -18.401 12.456 21.118 1.00 91.25 77 ARG A N 1
ATOM 588 C CA . ARG A 1 77 ? -18.340 12.240 22.577 1.00 91.25 77 ARG A CA 1
ATOM 589 C C . ARG A 1 77 ? -16.951 11.868 23.094 1.00 91.25 77 ARG A C 1
ATOM 591 O O . ARG A 1 77 ? -16.649 12.121 24.259 1.00 91.25 77 ARG A O 1
ATOM 598 N N . ALA A 1 78 ? -16.125 11.230 22.270 1.00 93.06 78 ALA A N 1
ATOM 599 C CA . ALA A 1 78 ? -14.817 10.746 22.695 1.00 93.06 78 ALA A CA 1
ATOM 600 C C . ALA A 1 78 ? -13.805 11.886 22.926 1.00 93.06 78 ALA A C 1
ATOM 602 O O . ALA A 1 78 ? -13.892 12.928 22.270 1.00 93.06 78 ALA A O 1
ATOM 603 N N . PRO A 1 79 ? -12.770 11.683 23.758 1.00 92.69 79 PRO A N 1
ATOM 604 C CA . PRO A 1 79 ? -11.642 12.607 23.863 1.00 92.69 79 PRO A CA 1
ATOM 605 C C . PRO A 1 79 ? -10.968 12.878 22.508 1.00 92.69 79 PRO A C 1
ATOM 607 O O . PRO A 1 79 ? -10.980 12.038 21.607 1.00 92.69 79 PRO A O 1
ATOM 610 N N . GLN A 1 80 ? -10.359 14.054 22.361 1.00 90.25 80 GLN A N 1
ATOM 611 C CA . GLN A 1 80 ? -9.578 14.459 21.185 1.00 90.25 80 GLN A CA 1
ATOM 612 C C . GLN A 1 80 ? -8.211 15.005 21.613 1.00 90.25 80 GLN A C 1
ATOM 614 O O . GLN A 1 80 ? -8.012 15.354 22.778 1.00 90.25 80 GLN A O 1
ATOM 619 N N . SER A 1 81 ? -7.254 15.057 20.688 1.00 88.69 81 SER A N 1
ATOM 620 C CA . SER A 1 81 ? -5.976 15.739 20.901 1.00 88.69 81 SER A CA 1
ATOM 621 C C . SER A 1 81 ? -6.184 17.252 21.090 1.00 88.69 81 SER A C 1
ATOM 623 O O . SER A 1 81 ? -7.240 17.778 20.722 1.00 88.69 81 SER A O 1
ATOM 625 N N . PRO A 1 82 ? -5.183 17.988 21.610 1.00 86.38 82 PRO A N 1
ATOM 626 C CA . PRO A 1 82 ? -5.234 19.452 21.665 1.00 86.38 82 PRO A CA 1
ATOM 627 C C . PRO A 1 82 ? -5.487 20.112 20.301 1.00 86.38 82 PRO A C 1
ATOM 629 O O . PRO A 1 82 ? -6.111 21.164 20.236 1.00 86.38 82 PRO A O 1
ATOM 632 N N . GLN A 1 83 ? -5.049 19.473 19.213 1.00 84.69 83 GLN A N 1
ATOM 633 C CA . GLN A 1 83 ? -5.268 19.918 17.834 1.00 84.69 83 GLN A CA 1
ATOM 634 C C . GLN A 1 83 ? -6.675 19.591 17.307 1.00 84.69 83 GLN A C 1
ATOM 636 O O . GLN A 1 83 ? -7.009 19.953 16.187 1.00 84.69 83 GLN A O 1
ATOM 641 N N . GLY A 1 84 ? -7.515 18.905 18.086 1.00 87.50 84 GLY A N 1
ATOM 642 C CA . GLY A 1 84 ? -8.860 18.530 17.656 1.00 87.50 84 GLY A CA 1
ATOM 643 C C . GLY A 1 84 ? -8.944 17.243 16.853 1.00 87.50 84 GLY A C 1
ATOM 644 O O . GLY A 1 84 ? -9.930 17.050 16.148 1.00 87.50 84 GLY A O 1
ATOM 645 N N . GLN A 1 85 ? -7.942 16.369 16.951 1.00 88.69 85 GLN A N 1
ATOM 646 C CA . GLN A 1 85 ? -7.857 15.152 16.147 1.00 88.69 85 GLN A CA 1
ATOM 647 C C . GLN A 1 85 ? -7.982 13.892 17.000 1.00 88.69 85 GLN A C 1
ATOM 649 O O . GLN A 1 85 ? -7.598 13.864 18.174 1.00 88.69 85 GLN A O 1
ATOM 654 N N . LYS A 1 86 ? -8.486 12.818 16.399 1.00 90.69 86 LYS A N 1
ATOM 655 C CA . LYS A 1 86 ? -8.378 11.460 16.941 1.00 90.69 86 LYS A CA 1
ATOM 656 C C . LYS A 1 86 ? -8.354 10.447 15.810 1.00 90.69 86 LYS A C 1
ATOM 658 O O . LYS A 1 86 ? -8.943 10.681 14.755 1.00 90.69 86 LYS A O 1
ATOM 663 N N . PHE A 1 87 ? -7.705 9.318 16.055 1.00 92.56 87 PHE A N 1
ATOM 664 C CA . PHE A 1 87 ? -7.818 8.175 15.161 1.00 92.56 87 PHE A CA 1
ATOM 665 C C . PHE A 1 87 ? -9.113 7.426 15.440 1.00 92.56 87 PHE A C 1
ATOM 667 O O . PHE A 1 87 ? -9.585 7.362 16.578 1.00 92.56 87 PHE A O 1
ATOM 674 N N . VAL A 1 88 ? -9.682 6.851 14.394 1.00 95.00 88 VAL A N 1
ATOM 675 C CA . VAL A 1 88 ? -10.864 6.004 14.471 1.00 95.00 88 VAL A CA 1
ATOM 676 C C . VAL A 1 88 ? -10.554 4.729 13.720 1.00 95.00 88 VAL A C 1
ATOM 678 O O . VAL A 1 88 ? -10.122 4.790 12.575 1.00 95.00 88 VAL A O 1
ATOM 681 N N . ILE A 1 89 ? -10.757 3.594 14.374 1.00 96.31 89 ILE A N 1
ATOM 682 C CA . ILE A 1 89 ? -10.602 2.254 13.828 1.00 96.31 89 ILE A CA 1
ATOM 683 C C . ILE A 1 89 ? -11.916 1.536 14.096 1.00 96.31 89 ILE A C 1
ATOM 685 O O . ILE A 1 89 ? -12.348 1.436 15.245 1.00 96.31 89 ILE A O 1
ATOM 689 N N . VAL A 1 90 ? -12.576 1.069 13.046 1.00 97.38 90 VAL A N 1
ATOM 690 C CA . VAL A 1 90 ? -13.891 0.440 13.149 1.00 97.38 90 VAL A CA 1
ATOM 691 C C . VAL A 1 90 ? -13.923 -0.841 12.338 1.00 97.38 90 VAL A C 1
ATOM 693 O O . VAL A 1 90 ? -13.595 -0.838 11.153 1.00 97.38 90 VAL A O 1
ATOM 696 N N . TYR A 1 91 ? -14.329 -1.937 12.971 1.00 97.50 91 TYR A N 1
ATOM 697 C CA . TYR A 1 91 ? -14.705 -3.137 12.244 1.00 97.50 91 TYR A CA 1
ATOM 698 C C . TYR A 1 91 ? -16.108 -2.940 11.680 1.00 97.50 91 TYR A C 1
ATOM 700 O O . TYR A 1 91 ? -17.069 -2.767 12.434 1.00 97.50 91 TYR A O 1
ATOM 708 N N . ARG A 1 92 ? -16.231 -2.926 10.354 1.00 95.12 92 ARG A N 1
ATOM 709 C CA . ARG A 1 92 ? -17.499 -2.719 9.654 1.00 95.12 92 ARG A CA 1
ATOM 710 C C . ARG A 1 92 ? -17.689 -3.829 8.634 1.00 95.12 92 ARG A C 1
ATOM 712 O O . ARG A 1 92 ? -16.924 -3.929 7.678 1.00 95.12 92 ARG A O 1
ATOM 719 N N . ARG A 1 93 ? -18.780 -4.583 8.797 1.00 90.06 93 ARG A N 1
ATOM 720 C CA . ARG A 1 93 ? -19.120 -5.763 7.985 1.00 90.06 93 ARG A CA 1
ATOM 721 C C . ARG A 1 93 ? -18.041 -6.840 8.106 1.00 90.06 93 ARG A C 1
ATOM 723 O O . ARG A 1 93 ? -18.111 -7.629 9.035 1.00 90.06 93 ARG A O 1
ATOM 730 N N . ASP A 1 94 ? -17.043 -6.795 7.233 1.00 92.62 94 ASP A N 1
ATOM 731 C CA . ASP A 1 94 ? -16.088 -7.878 6.991 1.00 92.62 94 ASP A CA 1
ATOM 732 C C . ASP A 1 94 ? -14.627 -7.394 7.049 1.00 92.62 94 ASP A C 1
ATOM 734 O O . ASP A 1 94 ? -13.710 -8.107 6.630 1.00 92.62 94 ASP A O 1
ATOM 738 N N . GLU A 1 95 ? -14.386 -6.166 7.522 1.00 94.81 95 GLU A N 1
ATOM 739 C CA . GLU A 1 95 ? -13.046 -5.585 7.572 1.00 94.81 95 GLU A CA 1
ATOM 740 C C . GLU A 1 95 ? -12.854 -4.489 8.624 1.00 94.81 95 GLU A C 1
ATOM 742 O O . GLU A 1 95 ? -13.803 -3.850 9.085 1.00 94.81 95 GLU A O 1
ATOM 747 N N . TRP A 1 96 ? -11.582 -4.225 8.931 1.00 96.75 96 TRP A N 1
ATOM 748 C CA . TRP A 1 96 ? -11.150 -3.060 9.691 1.00 96.75 96 TRP A CA 1
ATOM 749 C C . TRP A 1 96 ? -10.935 -1.859 8.774 1.00 96.75 96 TRP A C 1
ATOM 751 O O . TRP A 1 96 ? -10.139 -1.897 7.832 1.00 96.75 96 TRP A O 1
ATOM 761 N N . LEU A 1 97 ? -11.606 -0.766 9.113 1.00 96.06 97 LEU A N 1
ATOM 762 C CA . LEU A 1 97 ? -11.446 0.540 8.496 1.00 96.06 97 LEU A CA 1
ATOM 763 C C . LEU A 1 97 ? -10.773 1.495 9.477 1.00 96.06 97 LEU A C 1
ATOM 765 O O . LEU A 1 97 ? -10.977 1.381 10.686 1.00 96.06 97 LEU A O 1
ATOM 769 N N . TRP A 1 98 ? -10.019 2.464 8.968 1.00 94.31 98 TRP A N 1
ATOM 770 C CA . TRP A 1 98 ? -9.383 3.492 9.780 1.00 94.31 98 TRP A CA 1
ATOM 771 C C . TRP A 1 98 ? -9.499 4.881 9.160 1.00 94.31 98 TRP A C 1
ATOM 773 O O . TRP A 1 98 ? -9.686 5.025 7.957 1.00 94.31 98 TRP A O 1
ATOM 783 N N . GLY A 1 99 ? -9.379 5.912 9.988 1.00 92.38 99 GLY A N 1
ATOM 784 C CA . GLY A 1 99 ? -9.337 7.292 9.530 1.00 92.38 99 GLY A CA 1
ATOM 785 C C . GLY A 1 99 ? -8.999 8.263 10.651 1.00 92.38 99 GLY A C 1
ATOM 786 O O . GLY A 1 99 ? -8.911 7.891 11.826 1.00 92.38 99 GLY A O 1
ATOM 787 N N . ILE A 1 100 ? -8.817 9.526 10.278 1.00 90.44 100 ILE A N 1
ATOM 788 C CA . ILE A 1 100 ? -8.606 10.624 11.219 1.00 90.44 100 ILE A CA 1
ATOM 789 C C . ILE A 1 100 ? -9.883 11.448 11.258 1.00 90.44 100 ILE A C 1
ATOM 791 O O . ILE A 1 100 ? -10.310 12.009 10.250 1.00 90.44 100 ILE A O 1
ATOM 795 N N . TRP A 1 101 ? -10.489 11.531 12.436 1.00 90.88 101 TRP A N 1
ATOM 796 C CA . TRP A 1 101 ? -11.569 12.475 12.670 1.00 90.88 101 TRP A CA 1
ATOM 797 C C . TRP A 1 101 ? -10.976 13.819 13.099 1.00 90.88 101 TRP A C 1
ATOM 799 O O . TRP A 1 101 ? -10.116 13.868 13.984 1.00 90.88 101 TRP A O 1
ATOM 809 N N . ASN A 1 102 ? -11.464 14.900 12.488 1.00 86.62 102 ASN A N 1
ATOM 810 C CA . ASN A 1 102 ? -11.065 16.275 12.776 1.00 86.62 102 ASN A CA 1
ATOM 811 C C . ASN A 1 102 ? -12.267 17.064 13.302 1.00 86.62 102 ASN A C 1
ATOM 813 O O . ASN A 1 102 ? -13.349 17.031 12.714 1.00 86.62 102 ASN A O 1
ATOM 817 N N . ASN A 1 103 ? -12.073 17.803 14.392 1.00 83.88 103 ASN A N 1
ATOM 818 C CA . ASN A 1 103 ? -13.118 18.634 14.972 1.00 83.88 103 ASN A CA 1
ATOM 819 C C . ASN A 1 103 ? -13.438 19.832 14.063 1.00 83.88 103 ASN A C 1
ATOM 821 O O . ASN A 1 103 ? -12.629 20.747 13.929 1.00 83.88 103 ASN A O 1
ATOM 825 N N . ALA A 1 104 ? -14.654 19.858 13.511 1.00 75.50 104 ALA A N 1
ATOM 826 C CA . ALA A 1 104 ? -15.137 20.929 12.635 1.00 75.50 104 ALA A CA 1
ATOM 827 C C . ALA A 1 104 ? -15.147 22.329 13.289 1.00 75.50 104 ALA A C 1
ATOM 829 O O . ALA A 1 104 ? -15.149 23.337 12.589 1.00 75.50 104 ALA A O 1
ATOM 830 N N . GLY A 1 105 ? -15.165 22.405 14.624 1.00 73.38 105 GLY A N 1
ATOM 831 C CA . GLY A 1 105 ? -15.136 23.658 15.378 1.00 73.38 105 GLY A CA 1
ATOM 832 C C . GLY A 1 105 ? -13.745 24.286 15.522 1.00 73.38 105 GLY A C 1
ATOM 833 O O . GLY A 1 105 ? -13.650 25.418 15.991 1.00 73.38 105 GLY A O 1
ATOM 834 N N . LEU A 1 106 ? -12.669 23.588 15.137 1.00 68.56 106 LEU A N 1
ATOM 835 C CA . LEU A 1 106 ? -11.297 24.097 15.201 1.00 68.56 106 LEU A CA 1
ATOM 836 C C . LEU A 1 106 ? -10.793 24.399 13.779 1.00 68.56 106 LEU A C 1
ATOM 838 O O . LEU A 1 106 ? -10.460 23.502 13.014 1.00 68.56 106 LEU A O 1
ATOM 842 N N . GLN A 1 107 ? -10.735 25.692 13.438 1.00 54.97 107 GLN A N 1
ATOM 843 C CA . GLN A 1 107 ? -10.500 26.249 12.090 1.00 54.97 107 GLN A CA 1
ATOM 844 C C . GLN A 1 107 ? -9.117 25.966 11.462 1.00 54.97 107 GLN A C 1
ATOM 846 O O . GLN A 1 107 ? -8.809 26.499 10.399 1.00 54.97 107 GLN A O 1
ATOM 851 N N . HIS A 1 108 ? -8.257 25.168 12.094 1.00 55.75 108 HIS A N 1
ATOM 852 C CA . HIS A 1 108 ? -6.875 24.980 11.640 1.00 55.75 108 HIS A CA 1
ATOM 853 C C . HIS A 1 108 ? -6.704 23.952 10.515 1.00 55.75 108 HIS A C 1
ATOM 855 O O . HIS A 1 108 ? -5.622 23.878 9.939 1.00 55.75 108 HIS A O 1
ATOM 861 N N . TYR A 1 109 ? -7.751 23.204 10.160 1.00 50.75 109 TYR A N 1
ATOM 862 C CA . TYR A 1 109 ? -7.701 22.228 9.075 1.00 50.75 109 TYR A CA 1
ATOM 863 C C . TYR A 1 109 ? -8.666 22.629 7.958 1.00 50.75 109 TYR A C 1
ATOM 865 O O . TYR A 1 109 ? -9.880 22.680 8.150 1.00 50.75 109 TYR A O 1
ATOM 873 N N . ALA A 1 110 ? -8.109 22.921 6.781 1.00 39.38 110 ALA A N 1
ATOM 874 C CA . ALA A 1 110 ? -8.850 23.130 5.543 1.00 39.38 110 ALA A CA 1
ATOM 875 C C . ALA A 1 110 ? -9.400 21.782 5.047 1.00 39.38 110 ALA A C 1
ATOM 877 O O . ALA A 1 110 ? -8.850 21.145 4.159 1.00 39.38 110 ALA A O 1
ATOM 878 N N . GLY A 1 111 ? -10.466 21.309 5.679 1.00 43.38 111 GLY A N 1
ATOM 879 C CA . GLY A 1 111 ? -11.174 20.104 5.277 1.00 43.38 111 GLY A CA 1
ATOM 880 C C . GLY A 1 111 ? -12.497 20.051 6.016 1.00 43.38 111 GLY A C 1
ATOM 881 O O . GLY A 1 111 ? -12.531 20.212 7.234 1.00 43.38 111 GLY A O 1
ATOM 882 N N . ASN A 1 112 ? -13.597 19.869 5.286 1.00 44.34 112 ASN A N 1
ATOM 883 C CA . ASN A 1 112 ? -14.914 19.635 5.877 1.00 44.34 112 ASN A CA 1
ATOM 884 C C . ASN A 1 112 ? -14.767 18.560 6.962 1.00 44.34 112 ASN A C 1
ATOM 886 O O . ASN A 1 112 ? -14.301 17.470 6.637 1.00 44.34 112 ASN A O 1
ATOM 890 N N . GLY A 1 113 ? -15.096 18.883 8.221 1.00 52.09 113 GLY A N 1
ATOM 891 C CA . GLY A 1 113 ? -14.847 18.057 9.412 1.00 52.09 113 GLY A CA 1
ATOM 892 C C . GLY A 1 113 ? -15.537 16.693 9.376 1.00 52.09 113 GLY A C 1
ATOM 893 O O . GLY A 1 113 ? -16.514 16.454 10.078 1.00 52.09 113 GLY A O 1
ATOM 894 N N . SER A 1 114 ? -15.026 15.806 8.532 1.00 70.31 114 SER A N 1
ATOM 895 C CA . SER A 1 114 ? -15.614 14.532 8.164 1.00 70.31 114 SER A CA 1
ATOM 896 C C . SER A 1 114 ? -14.552 13.454 8.284 1.00 70.31 114 SER A C 1
ATOM 898 O O . SER A 1 114 ? -13.412 13.605 7.843 1.00 70.31 114 SER A O 1
ATOM 900 N N . LEU A 1 115 ? -14.926 12.373 8.956 1.00 87.31 115 LEU A N 1
ATOM 901 C CA . LEU A 1 115 ? -14.127 11.166 9.022 1.00 87.31 115 LEU A CA 1
ATOM 902 C C . LEU A 1 115 ? -14.264 10.442 7.681 1.00 87.31 115 LEU A C 1
ATOM 904 O O . LEU A 1 115 ? -15.335 9.929 7.360 1.00 87.31 115 LEU A O 1
ATOM 908 N N . VAL A 1 116 ? -13.174 10.379 6.923 1.00 88.75 116 VAL A N 1
ATOM 909 C CA . VAL A 1 116 ? -13.063 9.481 5.771 1.00 88.75 116 VAL A CA 1
ATOM 910 C C . VAL A 1 116 ? -12.398 8.201 6.252 1.00 88.75 116 VAL A C 1
ATOM 912 O O . VAL A 1 116 ? -11.334 8.241 6.868 1.00 88.75 116 VAL A O 1
ATOM 915 N N . LEU A 1 117 ? -13.069 7.076 6.017 1.00 92.31 117 LEU A N 1
ATOM 916 C CA . LEU A 1 117 ? -12.587 5.758 6.399 1.00 92.31 117 LEU A CA 1
ATOM 917 C C . LEU A 1 117 ? -11.955 5.063 5.196 1.00 92.31 117 LEU A C 1
ATOM 919 O O . LEU A 1 117 ? -12.604 4.903 4.165 1.00 92.31 117 LEU A O 1
ATOM 923 N N . SER A 1 118 ? -10.731 4.593 5.385 1.00 91.44 118 SER A N 1
ATOM 924 C CA . SER A 1 118 ? -9.967 3.793 4.432 1.00 91.44 118 SER A CA 1
ATOM 925 C C . SER A 1 118 ? -9.785 2.381 4.975 1.00 91.44 118 SER A C 1
ATOM 927 O O . SER A 1 118 ? -9.751 2.173 6.189 1.00 91.44 118 SER A O 1
ATOM 929 N N . SER A 1 119 ? -9.651 1.389 4.099 1.00 92.12 119 SER A N 1
ATOM 930 C CA . SER A 1 119 ? -9.349 0.029 4.545 1.00 92.12 119 SER A CA 1
ATOM 931 C C . SER A 1 119 ? -7.953 -0.043 5.159 1.00 92.12 119 SER A C 1
ATOM 933 O O . SER A 1 119 ? -6.979 0.434 4.573 1.00 92.12 119 SER A O 1
ATOM 935 N N . VAL A 1 120 ? -7.840 -0.672 6.333 1.00 92.94 120 VAL A N 1
ATOM 936 C CA . VAL A 1 120 ? -6.528 -0.953 6.937 1.00 92.94 120 VAL A CA 1
ATOM 937 C C . VAL A 1 120 ? -5.752 -1.931 6.062 1.00 92.94 120 VAL A C 1
ATOM 939 O O . VAL A 1 120 ? -4.551 -1.766 5.874 1.00 92.94 120 VAL A O 1
ATOM 942 N N . ALA A 1 121 ? -6.445 -2.917 5.492 1.00 90.19 121 ALA A N 1
ATOM 943 C CA . ALA A 1 121 ? -5.822 -3.951 4.685 1.00 90.19 121 ALA A CA 1
ATOM 944 C C . ALA A 1 121 ? -5.352 -3.441 3.328 1.00 90.19 121 ALA A C 1
ATOM 946 O O . ALA A 1 121 ? -4.289 -3.851 2.875 1.00 90.19 121 ALA A O 1
ATOM 947 N N . ASP A 1 122 ? -6.122 -2.555 2.696 1.00 87.44 122 ASP A N 1
ATOM 948 C CA . ASP A 1 122 ? -5.746 -2.025 1.383 1.00 87.44 122 ASP A CA 1
ATOM 949 C C . ASP A 1 122 ? -4.575 -1.037 1.508 1.00 87.44 122 ASP A C 1
ATOM 951 O O . ASP A 1 122 ? -3.756 -0.959 0.607 1.00 87.44 122 ASP A O 1
ATOM 955 N N . PHE A 1 123 ? -4.429 -0.352 2.649 1.00 85.81 123 PHE A N 1
ATOM 956 C CA . PHE A 1 123 ? -3.281 0.523 2.895 1.00 85.81 123 PHE A CA 1
ATOM 957 C C . PHE A 1 123 ? -2.055 -0.246 3.419 1.00 85.81 123 PHE A C 1
ATOM 959 O O . PHE A 1 123 ? -0.974 -0.136 2.862 1.00 85.81 123 PHE A O 1
ATOM 966 N N . HIS A 1 124 ? -2.192 -1.054 4.474 1.00 86.69 124 HIS A N 1
ATOM 967 C CA . HIS A 1 124 ? -1.051 -1.689 5.156 1.00 86.69 124 HIS A CA 1
ATOM 968 C C . HIS A 1 124 ? -0.761 -3.131 4.715 1.00 86.69 124 HIS A C 1
ATOM 970 O O . HIS A 1 124 ? 0.142 -3.765 5.260 1.00 86.69 124 HIS A O 1
ATOM 976 N N . GLY A 1 125 ? -1.551 -3.703 3.803 1.00 85.94 125 GLY A N 1
ATOM 977 C CA . GLY A 1 125 ? -1.417 -5.110 3.421 1.00 85.94 125 GLY A CA 1
ATOM 978 C C . GLY A 1 125 ? -1.732 -6.081 4.564 1.00 85.94 125 GLY A C 1
ATOM 979 O O . GLY A 1 125 ? -1.158 -7.171 4.622 1.00 85.94 125 GLY A O 1
ATOM 980 N N . SER A 1 126 ? -2.602 -5.703 5.509 1.00 89.56 126 SER A N 1
ATOM 981 C CA . SER A 1 126 ? -3.049 -6.611 6.574 1.00 89.56 126 SER A CA 1
ATOM 982 C C . SER A 1 126 ? -3.972 -7.704 6.027 1.00 89.56 126 SER A C 1
ATOM 984 O O . SER A 1 126 ? -4.568 -7.570 4.954 1.00 89.56 126 SER A O 1
ATOM 986 N N . ARG A 1 127 ? -4.131 -8.797 6.779 1.00 90.75 127 ARG A N 1
ATOM 987 C CA . ARG A 1 127 ? -5.170 -9.801 6.506 1.00 90.75 127 ARG A CA 1
ATOM 988 C C . ARG A 1 127 ? -6.568 -9.164 6.489 1.00 90.75 127 ARG A C 1
ATOM 990 O O . ARG A 1 127 ? -6.829 -8.162 7.155 1.00 90.75 127 ARG A O 1
ATOM 997 N N . VAL A 1 128 ? -7.462 -9.787 5.726 1.00 89.38 128 VAL A N 1
ATOM 998 C CA . VAL A 1 128 ? -8.903 -9.499 5.670 1.00 89.38 128 VAL A CA 1
ATOM 999 C C . VAL A 1 128 ? -9.682 -10.766 5.992 1.00 89.38 128 VAL A C 1
ATOM 1001 O O . VAL A 1 128 ? -9.117 -11.860 5.931 1.00 89.38 128 VAL A O 1
ATOM 1004 N N . SER A 1 129 ? -10.962 -10.626 6.336 1.00 93.06 129 SER A N 1
ATOM 1005 C CA . SER A 1 129 ? -11.840 -11.783 6.518 1.00 93.06 129 SER A CA 1
ATOM 1006 C C . SER A 1 129 ? -11.905 -12.639 5.252 1.00 93.06 129 SER A C 1
ATOM 1008 O O . SER A 1 129 ? -11.707 -12.153 4.131 1.00 93.06 129 SER A O 1
ATOM 1010 N N . MET A 1 130 ? -12.260 -13.912 5.409 1.00 93.25 130 MET A N 1
ATOM 1011 C CA . MET A 1 130 ? -12.528 -14.799 4.277 1.00 93.25 130 MET A CA 1
ATOM 1012 C C . MET A 1 130 ? -13.581 -14.229 3.317 1.00 93.25 130 MET A C 1
ATOM 1014 O O . MET A 1 130 ? -13.432 -14.384 2.104 1.00 93.25 130 MET A O 1
ATOM 1018 N N . ALA A 1 131 ? -14.611 -13.560 3.846 1.00 93.06 131 ALA A N 1
ATOM 1019 C CA . ALA A 1 131 ? -15.677 -12.952 3.053 1.00 93.06 131 ALA A CA 1
ATOM 1020 C C . ALA A 1 131 ? -15.150 -11.809 2.174 1.00 93.06 131 ALA A C 1
ATOM 1022 O O . ALA A 1 131 ? -15.353 -11.843 0.961 1.00 93.06 131 ALA A O 1
ATOM 1023 N N . LYS A 1 132 ? -14.398 -10.854 2.746 1.00 91.25 132 LYS A N 1
ATOM 1024 C CA . LYS A 1 132 ? -13.770 -9.775 1.963 1.00 91.25 132 LYS A CA 1
ATOM 1025 C C . LYS A 1 132 ? -12.719 -10.317 0.994 1.00 91.25 132 LYS A C 1
ATOM 1027 O O . LYS A 1 132 ? -12.613 -9.829 -0.126 1.00 91.25 132 LYS A O 1
ATOM 1032 N N . ARG A 1 133 ? -11.947 -11.335 1.385 1.00 91.69 133 ARG A N 1
ATOM 1033 C CA . ARG A 1 133 ? -10.970 -11.953 0.478 1.00 91.69 133 ARG A CA 1
ATOM 1034 C C . ARG A 1 133 ? -11.651 -12.527 -0.760 1.00 91.69 133 ARG A C 1
ATOM 1036 O O . ARG A 1 133 ? -11.186 -12.278 -1.856 1.00 91.69 133 ARG A O 1
ATOM 1043 N N . ALA A 1 134 ? -12.774 -13.226 -0.604 1.00 91.31 134 ALA A N 1
ATOM 1044 C CA . ALA A 1 134 ? -13.496 -13.826 -1.728 1.00 91.31 134 ALA A CA 1
ATOM 1045 C C . ALA A 1 134 ? -14.029 -12.805 -2.754 1.00 91.31 134 ALA A C 1
ATOM 1047 O O . ALA A 1 134 ? -14.382 -13.198 -3.863 1.00 91.31 134 ALA A O 1
ATOM 1048 N N . THR A 1 135 ? -14.099 -11.518 -2.399 1.00 90.75 135 THR A N 1
ATOM 1049 C CA . THR A 1 135 ? -14.489 -10.441 -3.319 1.00 90.75 135 THR A CA 1
ATOM 1050 C C . THR A 1 135 ? -13.301 -9.718 -3.948 1.00 90.75 135 THR A C 1
ATOM 1052 O O . THR A 1 135 ? -13.521 -8.832 -4.770 1.00 90.75 135 THR A O 1
ATOM 1055 N N . ARG A 1 136 ? -12.059 -10.019 -3.539 1.00 90.94 136 ARG A N 1
ATOM 1056 C CA . ARG A 1 136 ? -10.873 -9.353 -4.084 1.00 90.94 136 ARG A CA 1
ATOM 1057 C C . ARG A 1 136 ? -10.558 -9.873 -5.490 1.00 90.94 136 ARG A C 1
ATOM 1059 O O . ARG A 1 136 ? -10.612 -11.086 -5.707 1.00 90.94 136 ARG A O 1
ATOM 1066 N N . PRO A 1 137 ? -10.193 -8.981 -6.425 1.00 90.12 137 PRO A N 1
ATOM 1067 C CA . PRO A 1 137 ? -9.662 -9.378 -7.721 1.00 90.12 137 PRO A CA 1
ATOM 1068 C C . PRO A 1 137 ? -8.412 -10.244 -7.563 1.00 90.12 137 PRO A C 1
ATOM 1070 O O . PRO A 1 137 ? -7.569 -10.009 -6.691 1.00 90.12 137 PRO A O 1
ATOM 1073 N N . GLY A 1 138 ? -8.314 -11.271 -8.399 1.00 92.06 138 GLY A N 1
ATOM 1074 C CA . GLY A 1 138 ? -7.225 -12.238 -8.347 1.00 92.06 138 GLY A CA 1
ATOM 1075 C C . GLY A 1 138 ? -5.992 -11.774 -9.117 1.00 92.06 138 GLY A C 1
ATOM 1076 O O . GLY A 1 138 ? -6.032 -10.825 -9.899 1.00 92.06 138 GLY A O 1
ATOM 1077 N N . LEU A 1 139 ? -4.892 -12.513 -8.959 1.00 95.31 139 LEU A N 1
ATOM 1078 C CA . LEU A 1 139 ? -3.674 -12.302 -9.744 1.00 95.31 139 LEU A CA 1
ATOM 1079 C C . LEU A 1 139 ? -3.943 -12.376 -11.258 1.00 95.31 139 LEU A C 1
ATOM 1081 O O . LEU A 1 139 ? -3.385 -11.590 -12.021 1.00 95.31 139 LEU A O 1
ATOM 1085 N N . ASP A 1 140 ? -4.832 -13.273 -11.691 1.00 94.75 140 ASP A N 1
ATOM 1086 C CA . ASP A 1 140 ? -5.192 -13.429 -13.104 1.00 94.75 140 ASP A CA 1
ATOM 1087 C C . ASP A 1 140 ? -5.817 -12.156 -13.702 1.00 94.75 140 ASP A C 1
ATOM 1089 O O . ASP A 1 140 ? -5.540 -11.830 -14.859 1.00 94.75 140 ASP A O 1
ATOM 1093 N N . ASP A 1 141 ? -6.569 -11.379 -12.911 1.00 91.06 141 ASP A N 1
ATOM 1094 C CA . ASP A 1 141 ? -7.160 -10.109 -13.357 1.00 91.06 141 ASP A CA 1
ATOM 1095 C C . ASP A 1 141 ? -6.087 -9.053 -13.655 1.00 91.06 141 ASP A C 1
ATOM 1097 O O . ASP A 1 141 ? -6.232 -8.254 -14.588 1.00 91.06 141 ASP A O 1
ATOM 1101 N N . ALA A 1 142 ? -4.996 -9.056 -12.882 1.00 95.56 142 ALA A N 1
ATOM 1102 C CA . ALA A 1 142 ? -3.834 -8.211 -13.138 1.00 95.56 142 ALA A CA 1
ATOM 1103 C C . ALA A 1 142 ? -2.976 -8.764 -14.287 1.00 95.56 142 ALA A C 1
ATOM 1105 O O . ALA A 1 142 ? -2.503 -7.999 -15.127 1.00 95.56 142 ALA A O 1
ATOM 1106 N N . LYS A 1 143 ? -2.801 -10.083 -14.401 1.00 96.81 143 LYS A N 1
ATOM 1107 C CA . LYS A 1 143 ? -2.037 -10.694 -15.505 1.00 96.81 143 LYS A CA 1
ATOM 1108 C C . LYS A 1 143 ? -2.692 -10.468 -16.861 1.00 96.81 143 LYS A C 1
ATOM 1110 O O . LYS A 1 143 ? -1.986 -10.214 -17.836 1.00 96.81 143 LYS A O 1
ATOM 1115 N N . GLY A 1 144 ? -4.022 -10.506 -16.922 1.00 95.81 144 GLY A N 1
ATOM 1116 C CA . GLY A 1 144 ? -4.785 -10.257 -18.145 1.00 95.81 144 GLY A CA 1
ATOM 1117 C C . GLY A 1 144 ? -4.686 -8.822 -18.676 1.00 95.81 144 GLY A C 1
ATOM 1118 O O . GLY A 1 144 ? -5.052 -8.584 -19.825 1.00 95.81 144 GLY A O 1
ATOM 1119 N N . ARG A 1 145 ? -4.191 -7.872 -17.868 1.00 96.00 145 ARG A N 1
ATOM 1120 C CA . ARG A 1 145 ? -4.146 -6.433 -18.187 1.00 96.00 145 ARG A CA 1
ATOM 1121 C C . ARG A 1 145 ? -2.742 -5.817 -18.156 1.00 96.00 145 ARG A C 1
ATOM 1123 O O . ARG A 1 145 ? -2.604 -4.610 -18.351 1.00 96.00 145 ARG A O 1
ATOM 1130 N N . GLN A 1 146 ? -1.700 -6.625 -17.944 1.00 97.19 146 GLN A N 1
ATOM 1131 C CA . GLN A 1 146 ? -0.323 -6.126 -17.918 1.00 97.19 146 GLN A CA 1
ATOM 1132 C C . GLN A 1 14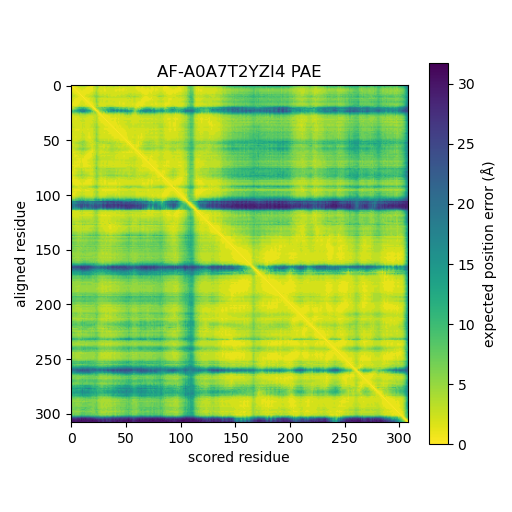6 ? 0.081 -5.520 -19.262 1.00 97.19 146 GLN A C 1
ATOM 1134 O O . GLN A 1 146 ? -0.321 -5.995 -20.323 1.00 97.19 146 GLN A O 1
ATOM 1139 N N . THR A 1 147 ? 0.893 -4.463 -19.220 1.00 97.69 147 THR A N 1
ATOM 1140 C CA . THR A 1 147 ? 1.329 -3.756 -20.433 1.00 97.69 147 THR A CA 1
ATOM 1141 C C . THR A 1 147 ? 2.259 -4.624 -21.273 1.00 97.69 147 THR A C 1
ATOM 1143 O O . THR A 1 147 ? 2.121 -4.692 -22.492 1.00 97.69 147 THR A O 1
ATOM 1146 N N . ILE A 1 148 ? 3.199 -5.293 -20.608 1.00 97.62 148 ILE A N 1
ATOM 1147 C CA . ILE A 1 148 ? 4.081 -6.314 -21.172 1.00 97.62 148 ILE A CA 1
ATOM 1148 C C . ILE A 1 148 ? 4.276 -7.415 -20.129 1.00 97.62 148 ILE A C 1
ATOM 1150 O O . ILE A 1 148 ? 4.162 -7.164 -18.929 1.00 97.62 148 ILE A O 1
ATOM 1154 N N . VAL A 1 149 ? 4.584 -8.630 -20.582 1.00 98.00 149 VAL A N 1
ATOM 1155 C CA . VAL A 1 149 ? 4.969 -9.730 -19.687 1.00 98.00 149 VAL A CA 1
ATOM 1156 C C . VAL A 1 149 ? 6.356 -9.444 -19.109 1.00 98.00 149 VAL A C 1
ATOM 1158 O O . VAL A 1 149 ? 7.261 -9.045 -19.846 1.00 98.00 149 VAL A O 1
ATOM 1161 N N . GLY A 1 150 ? 6.525 -9.636 -17.800 1.00 98.06 150 GLY A N 1
ATOM 1162 C CA . GLY A 1 150 ? 7.802 -9.440 -17.122 1.00 98.06 150 GLY A CA 1
ATOM 1163 C C . GLY A 1 150 ? 8.857 -10.459 -17.550 1.00 98.06 150 GLY A C 1
ATOM 1164 O O . GLY A 1 150 ? 8.606 -11.662 -17.579 1.00 98.06 150 GLY A O 1
ATOM 1165 N N . ASP A 1 151 ? 10.062 -9.977 -17.848 1.00 98.12 151 ASP A N 1
ATOM 1166 C CA . ASP A 1 151 ? 11.231 -10.820 -18.098 1.00 98.12 151 ASP A CA 1
ATOM 1167 C C . ASP A 1 151 ? 11.935 -11.125 -16.770 1.00 98.12 151 ASP A C 1
ATOM 1169 O O . ASP A 1 151 ? 12.550 -10.244 -16.161 1.00 98.12 151 ASP A O 1
ATOM 1173 N N . ALA A 1 152 ? 11.845 -12.378 -16.315 1.00 97.06 152 ALA A N 1
ATOM 1174 C CA . ALA A 1 152 ? 12.459 -12.821 -15.066 1.00 97.06 152 ALA A CA 1
ATOM 1175 C C . ALA A 1 152 ? 13.966 -12.503 -15.008 1.00 97.06 152 ALA A C 1
ATOM 1177 O O . ALA A 1 152 ? 14.449 -12.021 -13.983 1.00 97.06 152 ALA A O 1
ATOM 1178 N N . ALA A 1 153 ? 14.694 -12.657 -16.122 1.00 96.94 153 ALA A N 1
ATOM 1179 C CA . ALA A 1 153 ? 16.126 -12.374 -16.171 1.00 96.94 153 ALA A CA 1
ATOM 1180 C C . ALA A 1 153 ? 16.425 -10.874 -16.006 1.00 96.94 153 ALA A C 1
ATOM 1182 O O . ALA A 1 153 ? 17.449 -10.498 -15.425 1.00 96.94 153 ALA A O 1
ATOM 1183 N N . ALA A 1 154 ? 15.530 -9.999 -16.477 1.00 98.19 154 ALA A N 1
ATOM 1184 C CA . ALA A 1 154 ? 15.658 -8.559 -16.282 1.00 98.19 154 ALA A CA 1
ATOM 1185 C C . ALA A 1 154 ? 15.490 -8.167 -14.806 1.00 98.19 154 ALA A C 1
ATOM 1187 O O . ALA A 1 154 ? 16.298 -7.387 -14.288 1.00 98.19 154 ALA A O 1
ATOM 1188 N N . LEU A 1 155 ? 14.497 -8.742 -14.115 1.00 98.25 155 LEU A N 1
ATOM 1189 C CA . LEU A 1 155 ? 14.299 -8.515 -12.681 1.00 98.25 155 LEU A CA 1
ATOM 1190 C C . LEU A 1 155 ? 15.460 -9.089 -11.856 1.00 98.25 155 LEU A C 1
ATOM 1192 O O . LEU A 1 155 ? 16.017 -8.382 -11.018 1.00 98.25 155 LEU A O 1
ATOM 1196 N N . GLU A 1 156 ? 15.896 -10.319 -12.131 1.00 96.81 156 GLU A N 1
ATOM 1197 C CA . GLU A 1 156 ? 17.055 -10.938 -11.468 1.00 96.81 156 GLU A CA 1
ATOM 1198 C C . GLU A 1 156 ? 18.319 -10.089 -11.610 1.00 96.81 156 GLU A C 1
ATOM 1200 O O . GLU A 1 156 ? 19.022 -9.833 -10.628 1.00 96.81 156 GLU A O 1
ATOM 1205 N N . ARG A 1 157 ? 18.585 -9.582 -12.819 1.00 97.06 157 ARG A N 1
ATOM 1206 C CA . ARG A 1 157 ? 19.712 -8.682 -13.076 1.00 97.06 157 ARG A CA 1
ATOM 1207 C C . ARG A 1 157 ? 19.607 -7.401 -12.250 1.00 97.06 157 ARG A C 1
ATOM 1209 O O . ARG A 1 157 ? 20.608 -6.972 -11.675 1.00 97.06 157 ARG A O 1
ATOM 1216 N N . ALA A 1 158 ? 18.428 -6.784 -12.188 1.00 97.38 158 ALA A N 1
ATOM 1217 C CA . ALA A 1 158 ? 18.208 -5.576 -11.398 1.00 97.38 158 ALA A CA 1
ATOM 1218 C C . ALA A 1 158 ? 18.423 -5.825 -9.894 1.00 97.38 158 ALA A C 1
ATOM 1220 O O . ALA A 1 158 ? 19.101 -5.033 -9.232 1.00 97.38 158 ALA A O 1
ATOM 1221 N N . LEU A 1 159 ? 17.926 -6.950 -9.372 1.00 96.00 159 LEU A N 1
ATOM 1222 C CA . LEU A 1 159 ? 18.095 -7.360 -7.975 1.00 96.00 159 LEU A CA 1
ATOM 1223 C C . LEU A 1 159 ? 19.559 -7.658 -7.628 1.00 96.00 159 LEU A C 1
ATOM 1225 O O . LEU A 1 159 ? 20.033 -7.238 -6.570 1.00 96.00 159 LEU A O 1
ATOM 1229 N N . ALA A 1 160 ? 20.295 -8.326 -8.521 1.00 94.81 160 ALA A N 1
ATOM 1230 C CA . ALA A 1 160 ? 21.720 -8.596 -8.349 1.00 94.81 160 ALA A CA 1
ATOM 1231 C C . ALA A 1 160 ? 22.544 -7.298 -8.323 1.00 94.81 160 ALA A C 1
ATOM 1233 O O . ALA A 1 160 ? 23.371 -7.106 -7.429 1.00 94.81 160 ALA A O 1
ATOM 1234 N N . LEU A 1 161 ? 22.275 -6.374 -9.251 1.00 94.56 161 LEU A N 1
ATOM 1235 C CA . LEU A 1 161 ? 22.929 -5.062 -9.295 1.00 94.56 161 LEU A CA 1
ATOM 1236 C C . LEU A 1 161 ? 22.632 -4.230 -8.042 1.00 94.56 161 LEU A C 1
ATOM 1238 O O . LEU A 1 161 ? 23.541 -3.606 -7.498 1.00 94.56 161 LEU A O 1
ATOM 1242 N N . ALA A 1 162 ? 21.392 -4.260 -7.549 1.00 92.25 162 ALA A N 1
ATOM 1243 C CA . ALA A 1 162 ? 21.021 -3.603 -6.299 1.00 92.25 162 ALA A CA 1
ATOM 1244 C C . ALA A 1 162 ? 21.772 -4.182 -5.095 1.00 92.25 162 ALA A C 1
ATOM 1246 O O . ALA A 1 162 ? 22.300 -3.444 -4.267 1.00 92.25 162 ALA A O 1
ATOM 1247 N N . LYS A 1 163 ? 21.885 -5.513 -5.022 1.00 89.62 163 LYS A N 1
ATOM 1248 C CA . LYS A 1 163 ? 22.626 -6.197 -3.958 1.00 89.62 163 LYS A CA 1
ATOM 1249 C C . LYS A 1 163 ? 24.113 -5.835 -3.965 1.00 89.62 163 LYS A C 1
ATOM 1251 O O . LYS A 1 163 ? 24.689 -5.681 -2.892 1.00 89.62 163 LYS A O 1
ATOM 1256 N N . MET A 1 164 ? 24.721 -5.682 -5.144 1.00 86.56 164 MET A N 1
ATOM 1257 C CA . MET A 1 164 ? 26.121 -5.262 -5.288 1.00 86.56 164 MET A CA 1
ATOM 1258 C C . MET A 1 164 ? 26.348 -3.794 -4.907 1.00 86.56 164 MET A C 1
ATOM 1260 O O . MET A 1 164 ? 27.405 -3.471 -4.379 1.00 86.56 164 MET A O 1
ATOM 1264 N N . ALA A 1 165 ? 25.365 -2.921 -5.145 1.00 83.19 165 ALA A N 1
ATOM 1265 C CA . ALA A 1 165 ? 25.448 -1.491 -4.846 1.00 83.19 165 ALA A CA 1
ATOM 1266 C C . ALA A 1 165 ? 25.196 -1.139 -3.365 1.00 83.19 165 ALA A C 1
ATOM 1268 O O . ALA A 1 165 ? 25.390 0.006 -2.973 1.00 83.19 165 ALA A O 1
ATOM 1269 N N . ARG A 1 166 ? 24.799 -2.108 -2.521 1.00 65.75 166 ARG A N 1
ATOM 1270 C CA . ARG A 1 166 ? 24.400 -1.889 -1.113 1.00 65.75 166 ARG A CA 1
ATOM 1271 C C . ARG A 1 166 ? 25.435 -1.185 -0.222 1.00 65.75 166 ARG A C 1
ATOM 1273 O O . ARG A 1 166 ? 25.060 -0.755 0.863 1.00 65.75 166 ARG A O 1
ATOM 1280 N N . SER A 1 167 ? 26.706 -1.100 -0.616 1.00 56.31 167 SER A N 1
ATOM 1281 C CA . SER A 1 167 ? 27.729 -0.371 0.147 1.00 56.31 167 SER A CA 1
ATOM 1282 C C . SER A 1 167 ? 27.646 1.152 0.004 1.00 56.31 167 SER A C 1
ATOM 1284 O O . SER A 1 167 ? 28.162 1.843 0.878 1.00 56.31 167 SER A O 1
ATOM 1286 N N . ASP A 1 168 ? 26.979 1.662 -1.036 1.00 61.69 168 ASP A N 1
ATOM 1287 C CA . ASP A 1 168 ? 26.874 3.090 -1.345 1.00 61.69 168 ASP A CA 1
ATOM 1288 C C . ASP A 1 168 ? 25.392 3.472 -1.483 1.00 61.69 168 ASP A C 1
ATOM 1290 O O . ASP A 1 168 ? 24.828 3.447 -2.578 1.00 61.69 168 ASP A O 1
ATOM 1294 N N . GLU A 1 169 ? 24.727 3.779 -0.362 1.00 67.88 169 GLU A N 1
ATOM 1295 C CA . GLU A 1 169 ? 23.347 4.281 -0.405 1.00 67.88 169 GLU A CA 1
ATOM 1296 C C . GLU A 1 169 ? 23.315 5.573 -1.248 1.00 67.88 169 GLU A C 1
ATOM 1298 O O . GLU A 1 169 ? 24.078 6.503 -0.948 1.00 67.88 169 GLU A O 1
ATOM 1303 N N . PRO A 1 170 ? 22.504 5.636 -2.328 1.00 75.50 170 PRO A N 1
ATOM 1304 C CA . PRO A 1 170 ? 22.467 6.806 -3.195 1.00 75.50 170 PRO A CA 1
ATOM 1305 C C . PRO A 1 170 ? 22.117 8.058 -2.402 1.00 75.50 170 PRO A C 1
ATOM 1307 O O . PRO A 1 170 ? 21.283 8.029 -1.494 1.00 75.50 170 PRO A O 1
ATOM 1310 N N . LYS A 1 171 ? 22.724 9.188 -2.762 1.00 82.44 171 LYS A N 1
ATOM 1311 C CA . LYS A 1 171 ? 22.285 10.462 -2.196 1.00 82.44 171 LYS A CA 1
ATOM 1312 C C . LYS A 1 171 ? 20.925 10.826 -2.778 1.00 82.44 171 LYS A C 1
ATOM 1314 O O . LYS A 1 171 ? 20.559 10.410 -3.876 1.00 82.44 171 LYS A O 1
ATOM 1319 N N . PHE A 1 172 ? 20.193 11.656 -2.046 1.00 82.44 172 PHE A N 1
ATOM 1320 C CA . PHE A 1 172 ? 18.994 12.291 -2.576 1.00 82.44 172 PHE A CA 1
ATOM 1321 C C . PHE A 1 172 ? 19.292 12.973 -3.926 1.00 82.44 172 PHE A C 1
ATOM 1323 O O . PHE A 1 172 ? 20.273 13.709 -4.043 1.00 82.44 172 PHE A O 1
ATOM 1330 N N . GLY A 1 173 ? 18.458 12.718 -4.936 1.00 81.88 173 GLY A N 1
ATOM 1331 C CA . GLY A 1 173 ? 18.638 13.158 -6.320 1.00 81.88 173 GLY A CA 1
ATOM 1332 C C . GLY A 1 173 ? 19.395 12.166 -7.214 1.00 81.88 173 GLY A C 1
ATOM 1333 O O . GLY A 1 173 ? 19.464 12.377 -8.423 1.00 81.88 173 GLY A O 1
ATOM 1334 N N . GLU A 1 174 ? 19.973 11.096 -6.659 1.00 87.69 174 GLU A N 1
ATOM 1335 C CA . GLU A 1 174 ? 20.797 10.128 -7.398 1.00 87.69 174 GLU A CA 1
ATOM 1336 C C . GLU A 1 174 ? 20.130 8.748 -7.542 1.00 87.69 174 GLU A C 1
ATOM 1338 O O . GLU A 1 174 ? 20.701 7.856 -8.177 1.00 87.69 174 GLU A O 1
ATOM 1343 N N . TYR A 1 175 ? 18.922 8.547 -7.005 1.00 90.38 175 TYR A N 1
ATOM 1344 C CA . TYR A 1 175 ? 18.286 7.226 -6.979 1.00 90.38 175 TYR A CA 1
ATOM 1345 C C . TYR A 1 175 ? 17.950 6.678 -8.376 1.00 90.38 175 TYR A C 1
ATOM 1347 O O . TYR A 1 175 ? 18.088 5.477 -8.607 1.00 90.38 175 TYR A O 1
ATOM 1355 N N . GLU A 1 176 ? 17.633 7.530 -9.355 1.00 93.62 176 GLU A N 1
ATOM 1356 C CA . GLU A 1 176 ? 17.474 7.109 -10.761 1.00 93.62 176 GLU A CA 1
ATOM 1357 C C . GLU A 1 176 ? 18.772 6.599 -11.393 1.00 93.62 176 GLU A C 1
ATOM 1359 O O . GLU A 1 176 ? 18.753 5.870 -12.384 1.00 93.62 176 GLU A O 1
ATOM 1364 N N . SER A 1 177 ? 19.924 6.970 -10.829 1.00 92.50 177 SER A N 1
ATOM 1365 C CA . SER A 1 177 ? 21.226 6.464 -11.258 1.00 92.50 177 SER A CA 1
ATOM 1366 C C . SER A 1 177 ? 21.628 5.166 -10.563 1.00 92.50 177 SER A C 1
ATOM 1368 O O . SER A 1 177 ? 22.631 4.570 -10.962 1.00 92.50 177 SER A O 1
ATOM 1370 N N . HIS A 1 178 ? 20.846 4.685 -9.591 1.00 94.19 178 HIS A N 1
ATOM 1371 C CA . HIS A 1 178 ? 21.109 3.419 -8.923 1.00 94.19 178 HIS A CA 1
ATOM 1372 C C . HIS A 1 178 ? 21.148 2.265 -9.952 1.00 94.19 178 HIS A C 1
ATOM 1374 O O . HIS A 1 178 ? 20.205 2.118 -10.739 1.00 94.19 178 HIS A O 1
ATOM 1380 N N . PRO A 1 179 ? 22.195 1.411 -9.971 1.00 94.75 179 PRO A N 1
ATOM 1381 C CA . PRO A 1 179 ? 22.393 0.420 -11.033 1.00 94.75 179 PRO A CA 1
ATOM 1382 C C . PRO A 1 179 ? 21.211 -0.530 -11.245 1.00 94.75 179 PRO A C 1
ATOM 1384 O O . PRO A 1 179 ? 20.861 -0.831 -12.386 1.00 94.75 179 PRO A O 1
ATOM 1387 N N . GLY A 1 180 ? 20.570 -0.973 -10.158 1.00 95.75 180 GLY A N 1
ATOM 1388 C CA . GLY A 1 180 ? 19.372 -1.810 -10.235 1.00 95.75 180 GLY A CA 1
ATOM 1389 C C . GLY A 1 180 ? 18.159 -1.068 -10.806 1.00 95.75 180 GLY A C 1
ATOM 1390 O O . GLY A 1 180 ? 17.421 -1.640 -11.605 1.00 95.75 180 GLY A O 1
ATOM 1391 N N . VAL A 1 181 ? 17.993 0.218 -10.466 1.00 97.19 181 VAL A N 1
ATOM 1392 C CA . VAL A 1 181 ? 16.884 1.048 -10.971 1.00 97.19 181 VAL A CA 1
ATOM 1393 C C . VAL A 1 181 ? 17.062 1.276 -12.470 1.00 97.19 181 VAL A C 1
ATOM 1395 O O . VAL A 1 181 ? 16.184 0.930 -13.259 1.00 97.19 181 VAL A O 1
ATOM 1398 N N . LYS A 1 182 ? 18.255 1.725 -12.885 1.00 97.31 182 LYS A N 1
ATOM 1399 C CA . LYS A 1 182 ? 18.601 1.892 -14.303 1.00 97.31 182 LYS A CA 1
ATOM 1400 C C . LYS A 1 182 ? 18.402 0.619 -15.107 1.00 97.31 182 LYS A C 1
ATOM 1402 O O . LYS A 1 182 ? 17.906 0.686 -16.226 1.00 97.31 182 LYS A O 1
ATOM 1407 N N . ALA A 1 183 ? 18.810 -0.528 -14.568 1.00 98.19 183 ALA A N 1
ATOM 1408 C CA . ALA A 1 183 ? 18.716 -1.797 -15.276 1.00 98.19 183 ALA A CA 1
ATOM 1409 C C . ALA A 1 183 ? 17.268 -2.173 -15.609 1.00 98.19 183 ALA A C 1
ATOM 1411 O O . ALA A 1 183 ? 16.997 -2.528 -16.756 1.00 98.19 183 ALA A O 1
ATOM 1412 N N . LEU A 1 184 ? 16.353 -2.073 -14.641 1.00 98.62 184 LEU A N 1
ATOM 1413 C CA . LEU A 1 184 ? 14.958 -2.449 -14.863 1.00 98.62 184 LEU A CA 1
ATOM 1414 C C . LEU A 1 184 ? 14.209 -1.404 -15.704 1.00 98.62 184 LEU A C 1
ATOM 1416 O O . LEU A 1 184 ? 13.475 -1.781 -16.615 1.00 98.62 184 LEU A O 1
ATOM 1420 N N . CYS A 1 185 ? 14.456 -0.105 -15.486 1.00 98.62 185 CYS A N 1
ATOM 1421 C CA . CYS A 1 185 ? 13.904 0.957 -16.336 1.00 98.62 185 CYS A CA 1
ATOM 1422 C C . CYS A 1 185 ? 14.393 0.840 -17.788 1.00 98.62 185 CYS A C 1
ATOM 1424 O O . CYS A 1 185 ? 13.610 1.012 -18.717 1.00 98.62 185 CYS A O 1
ATOM 1426 N N . ALA A 1 186 ? 15.669 0.507 -18.012 1.00 98.50 186 ALA A N 1
ATOM 1427 C CA . ALA A 1 186 ? 16.207 0.310 -19.357 1.00 98.50 186 ALA A CA 1
ATOM 1428 C C . ALA A 1 186 ? 15.562 -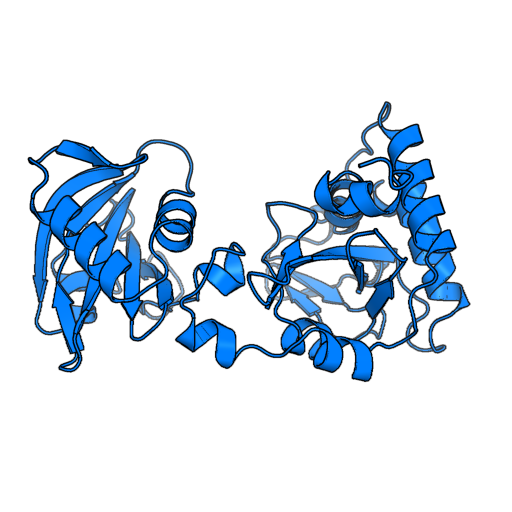0.886 -20.069 1.00 98.50 186 ALA A C 1
ATOM 1430 O O . ALA A 1 186 ? 15.257 -0.789 -21.256 1.00 98.50 186 ALA A O 1
ATOM 1431 N N . TRP A 1 187 ? 15.325 -1.991 -19.354 1.00 98.69 187 TRP A N 1
ATOM 1432 C CA . TRP A 1 187 ? 14.572 -3.125 -19.892 1.00 98.69 187 TRP A CA 1
ATOM 1433 C C . TRP A 1 187 ? 13.147 -2.715 -20.281 1.00 98.69 187 TRP A C 1
ATOM 1435 O O . TRP A 1 187 ? 12.736 -2.944 -21.419 1.00 98.69 187 TRP A O 1
ATOM 1445 N N . TRP A 1 188 ? 12.427 -2.037 -19.382 1.00 98.62 188 TRP A N 1
ATOM 1446 C CA . TRP A 1 188 ? 11.078 -1.546 -19.659 1.00 98.62 188 TRP A CA 1
ATOM 1447 C C . TRP A 1 188 ? 11.054 -0.635 -20.889 1.00 98.62 188 TRP A C 1
ATOM 1449 O O . TRP A 1 188 ? 10.298 -0.876 -21.825 1.00 98.62 188 TRP A O 1
ATOM 1459 N N . ASN A 1 189 ? 11.933 0.369 -20.938 1.00 98.44 189 ASN A N 1
ATOM 1460 C CA . ASN A 1 189 ? 11.994 1.328 -22.042 1.00 98.44 189 ASN A CA 1
ATOM 1461 C C . ASN A 1 189 ? 12.384 0.679 -23.379 1.00 98.44 189 ASN A C 1
ATOM 1463 O O . ASN A 1 189 ? 12.082 1.236 -24.430 1.00 98.44 189 ASN A O 1
ATOM 1467 N N . ALA A 1 190 ? 13.028 -0.491 -23.370 1.00 98.31 190 ALA A N 1
ATOM 1468 C CA . ALA A 1 190 ? 13.301 -1.252 -24.586 1.00 98.31 190 ALA A CA 1
ATOM 1469 C C . ALA A 1 190 ? 12.095 -2.093 -25.049 1.00 98.31 190 ALA A C 1
ATOM 1471 O O . ALA A 1 190 ? 11.908 -2.273 -26.252 1.00 98.31 190 ALA A O 1
ATOM 1472 N N . ALA A 1 191 ? 11.288 -2.607 -24.117 1.00 97.88 191 ALA A N 1
ATOM 1473 C CA . ALA A 1 191 ? 10.224 -3.572 -24.397 1.00 97.88 191 ALA A CA 1
ATOM 1474 C C . ALA A 1 191 ? 8.817 -2.953 -24.507 1.00 97.88 191 ALA A C 1
ATOM 1476 O O . ALA A 1 191 ? 7.987 -3.446 -25.271 1.00 97.88 191 ALA A O 1
ATOM 1477 N N . ALA A 1 192 ? 8.536 -1.886 -23.759 1.00 97.75 192 ALA A N 1
ATOM 1478 C CA . ALA A 1 192 ? 7.214 -1.275 -23.666 1.00 97.75 192 ALA A CA 1
ATOM 1479 C C . ALA A 1 192 ? 6.770 -0.612 -24.992 1.00 97.75 192 ALA A C 1
ATOM 1481 O O . ALA A 1 192 ? 7.614 -0.306 -25.846 1.00 97.75 192 ALA A O 1
ATOM 1482 N N . PRO A 1 193 ? 5.461 -0.352 -25.184 1.00 97.06 193 PRO A N 1
ATOM 1483 C CA . PRO A 1 193 ? 4.956 0.448 -26.303 1.00 97.06 193 PRO A CA 1
ATOM 1484 C C . PRO A 1 193 ? 5.583 1.847 -26.349 1.00 97.06 193 PRO A C 1
ATOM 1486 O O . PRO A 1 193 ? 5.890 2.414 -25.303 1.00 97.06 193 PRO A O 1
ATOM 1489 N N . ASP A 1 194 ? 5.731 2.427 -27.545 1.00 96.50 194 ASP A N 1
ATOM 1490 C CA . ASP A 1 194 ? 6.472 3.683 -27.771 1.00 96.50 194 ASP A CA 1
ATOM 1491 C C . ASP A 1 194 ? 6.056 4.833 -26.836 1.00 96.50 194 ASP A C 1
ATOM 1493 O O . ASP A 1 194 ? 6.909 5.554 -26.321 1.00 96.50 194 ASP A O 1
ATOM 1497 N N . ASN A 1 195 ? 4.758 4.980 -26.556 1.00 94.19 195 ASN A N 1
ATOM 1498 C CA . ASN A 1 195 ? 4.223 6.029 -25.683 1.00 94.19 195 ASN A CA 1
ATOM 1499 C C . ASN A 1 195 ? 4.476 5.799 -24.179 1.00 94.19 195 ASN A C 1
ATOM 1501 O O . ASN A 1 195 ? 4.049 6.616 -23.367 1.00 94.19 195 ASN A O 1
ATOM 1505 N N . MET A 1 196 ? 5.140 4.702 -23.805 1.00 96.62 196 MET A N 1
ATOM 1506 C CA . MET A 1 196 ? 5.418 4.313 -22.419 1.00 96.62 196 MET A CA 1
ATOM 1507 C C . MET A 1 196 ? 6.917 4.120 -22.130 1.00 96.62 196 MET A C 1
ATOM 1509 O O . MET A 1 196 ? 7.276 3.681 -21.040 1.00 96.62 196 MET A O 1
ATOM 1513 N N . ARG A 1 197 ? 7.811 4.448 -23.076 1.00 96.56 197 ARG A N 1
ATOM 1514 C CA . ARG A 1 197 ? 9.271 4.213 -22.987 1.00 96.56 197 ARG A CA 1
ATOM 1515 C C . ARG A 1 197 ? 10.061 5.299 -22.246 1.00 96.56 197 ARG A C 1
ATOM 1517 O O . ARG A 1 197 ? 11.245 5.497 -22.511 1.00 96.56 197 ARG A O 1
ATOM 1524 N N . THR A 1 198 ? 9.416 6.025 -21.340 1.00 95.25 198 THR A N 1
ATOM 1525 C CA . THR A 1 198 ? 10.035 7.115 -20.566 1.00 95.25 198 THR A CA 1
ATOM 1526 C C . THR A 1 198 ? 10.068 6.810 -19.071 1.00 95.25 198 THR A C 1
ATOM 1528 O O . THR A 1 198 ? 9.929 7.719 -18.256 1.00 95.25 198 THR A O 1
ATOM 1531 N N . ALA A 1 199 ? 10.191 5.538 -18.687 1.00 97.56 199 ALA A N 1
ATOM 1532 C CA . ALA A 1 199 ? 10.298 5.164 -17.284 1.00 97.56 199 ALA A CA 1
ATOM 1533 C C . ALA A 1 199 ? 11.655 5.592 -16.708 1.00 97.56 199 ALA A C 1
ATOM 1535 O O . ALA A 1 199 ? 12.704 5.257 -17.267 1.00 97.56 199 ALA A O 1
ATOM 1536 N N . GLY A 1 200 ? 11.617 6.312 -15.587 1.00 97.19 200 GLY A N 1
ATOM 1537 C CA . GLY A 1 200 ? 12.789 6.688 -14.787 1.00 97.19 200 GLY A CA 1
ATOM 1538 C C . GLY A 1 200 ? 12.813 5.999 -13.423 1.00 97.19 200 GLY A C 1
ATOM 1539 O O . GLY A 1 200 ? 13.885 5.750 -12.877 1.00 97.19 200 GLY A O 1
ATOM 1540 N N . CYS A 1 201 ? 11.648 5.591 -12.919 1.00 97.38 201 CYS A N 1
ATOM 1541 C CA . CYS A 1 201 ? 11.512 4.843 -11.678 1.00 97.38 201 CYS A CA 1
ATOM 1542 C C . CYS A 1 201 ? 10.357 3.830 -11.753 1.00 97.38 201 CYS A C 1
ATOM 1544 O O . CYS A 1 201 ? 9.625 3.747 -12.742 1.00 97.38 201 CYS A O 1
ATOM 1546 N N . PHE A 1 202 ? 10.220 3.016 -10.711 1.00 98.00 202 PHE A N 1
ATOM 1547 C CA . PHE A 1 202 ? 9.153 2.027 -10.566 1.00 98.00 202 PHE A CA 1
ATOM 1548 C C . PHE A 1 202 ? 8.808 1.749 -9.098 1.00 98.00 202 PHE A C 1
ATOM 1550 O O . PHE A 1 202 ? 9.568 2.066 -8.181 1.00 98.00 202 PHE A O 1
ATOM 1557 N N . ARG A 1 203 ? 7.672 1.099 -8.870 1.00 97.00 203 ARG A N 1
ATOM 1558 C CA . ARG A 1 203 ? 7.288 0.512 -7.585 1.00 97.00 203 ARG A CA 1
ATOM 1559 C C . ARG A 1 203 ? 7.229 -0.995 -7.721 1.00 97.00 203 ARG A C 1
ATOM 1561 O O . ARG A 1 203 ? 6.644 -1.493 -8.680 1.00 97.00 203 ARG A O 1
ATOM 1568 N N . LEU A 1 204 ? 7.875 -1.702 -6.796 1.00 97.94 204 LEU A N 1
ATOM 1569 C CA . LEU A 1 204 ? 7.848 -3.161 -6.755 1.00 97.94 204 LEU A CA 1
ATOM 1570 C C . LEU A 1 204 ? 6.850 -3.624 -5.716 1.00 97.94 204 LEU A C 1
ATOM 1572 O O . LEU A 1 204 ? 6.842 -3.113 -4.596 1.00 97.94 204 LEU A O 1
ATOM 1576 N N . TYR A 1 205 ? 6.084 -4.641 -6.082 1.00 97.38 205 TYR A N 1
ATOM 1577 C CA . TYR A 1 205 ? 5.173 -5.301 -5.173 1.00 97.38 205 TYR A CA 1
ATOM 1578 C C . TYR A 1 205 ? 5.255 -6.818 -5.324 1.00 97.38 205 TYR A C 1
ATOM 1580 O O . TYR A 1 205 ? 5.391 -7.319 -6.437 1.00 97.38 205 TYR A O 1
ATOM 1588 N N . ALA A 1 206 ? 5.141 -7.562 -4.228 1.00 96.88 206 ALA A N 1
ATOM 1589 C CA . ALA A 1 206 ? 5.047 -9.020 -4.253 1.00 96.88 206 ALA A CA 1
ATOM 1590 C C . ALA A 1 206 ? 3.615 -9.478 -3.999 1.00 96.88 206 ALA A C 1
ATOM 1592 O O . ALA A 1 206 ? 2.963 -9.011 -3.068 1.00 96.88 206 ALA A O 1
ATOM 1593 N N . TRP A 1 207 ? 3.129 -10.408 -4.810 1.00 96.69 207 TRP A N 1
ATOM 1594 C CA . TRP A 1 207 ? 1.817 -11.005 -4.613 1.00 96.69 207 TRP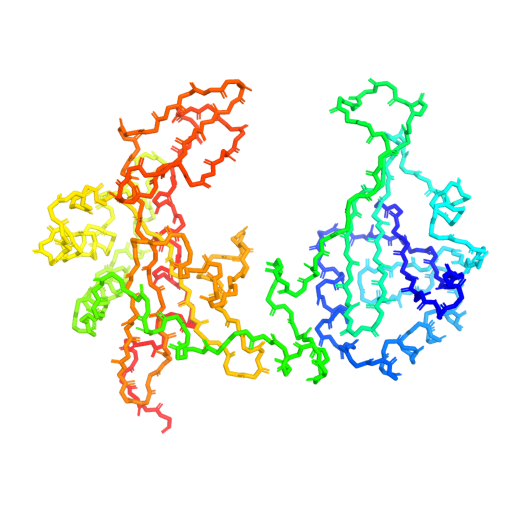 A CA 1
ATOM 1595 C C . TRP A 1 207 ? 1.790 -11.878 -3.352 1.00 96.69 207 TRP A C 1
ATOM 1597 O O . TRP A 1 207 ? 2.661 -12.725 -3.152 1.00 96.69 207 TRP A O 1
ATOM 1607 N N . ASP A 1 208 ? 0.768 -11.687 -2.522 1.00 93.94 208 ASP A N 1
ATOM 1608 C CA . ASP A 1 208 ? 0.456 -12.539 -1.377 1.00 93.94 208 ASP A CA 1
ATOM 1609 C C . ASP A 1 208 ? -0.854 -13.288 -1.654 1.00 93.94 208 ASP A C 1
ATOM 1611 O O . ASP A 1 208 ? -1.941 -12.713 -1.566 1.00 93.94 208 ASP A O 1
ATOM 1615 N N . ASP A 1 209 ? -0.762 -14.585 -1.965 1.00 90.56 209 ASP A N 1
ATOM 1616 C CA . ASP A 1 209 ? -1.923 -15.442 -2.245 1.00 90.56 209 ASP A CA 1
ATOM 1617 C C . ASP A 1 209 ? -2.891 -15.548 -1.064 1.00 90.56 209 ASP A C 1
ATOM 1619 O O . ASP A 1 209 ? -4.110 -15.625 -1.242 1.00 90.56 209 ASP A O 1
ATOM 1623 N N . ALA A 1 210 ? -2.370 -15.545 0.166 1.00 88.38 210 ALA A N 1
ATOM 1624 C CA . ALA A 1 210 ? -3.196 -15.689 1.355 1.00 88.38 210 ALA A CA 1
ATOM 1625 C C . ALA A 1 210 ? -4.065 -14.446 1.578 1.00 88.38 210 ALA A C 1
ATOM 1627 O O . ALA A 1 210 ? -5.192 -14.571 2.073 1.00 88.38 210 ALA A O 1
ATOM 1628 N N . LYS A 1 211 ? -3.557 -13.269 1.204 1.00 88.50 211 LYS A N 1
ATOM 1629 C CA . LYS A 1 211 ? -4.236 -11.975 1.338 1.00 88.50 211 LYS A CA 1
ATOM 1630 C C . LYS A 1 211 ? -4.913 -11.498 0.050 1.00 88.50 211 LYS A C 1
ATOM 1632 O O . LYS A 1 211 ? -5.765 -10.614 0.136 1.00 88.50 211 LYS A O 1
ATOM 1637 N N . GLN A 1 212 ? -4.571 -12.070 -1.102 1.00 92.06 212 GLN A N 1
ATOM 1638 C CA . GLN A 1 212 ? -4.957 -11.604 -2.438 1.00 92.06 212 GLN A CA 1
ATOM 1639 C C . GLN A 1 212 ? -4.682 -10.110 -2.643 1.00 92.06 212 GLN A C 1
ATOM 1641 O O . GLN A 1 212 ? -5.573 -9.325 -2.964 1.00 92.06 212 GLN A O 1
ATOM 1646 N N . ILE A 1 213 ? -3.447 -9.702 -2.363 1.00 93.06 213 ILE A N 1
ATOM 1647 C CA . ILE A 1 213 ? -2.993 -8.320 -2.520 1.00 93.06 213 ILE A CA 1
ATOM 1648 C C . ILE A 1 213 ? -1.509 -8.301 -2.886 1.00 93.06 213 ILE A C 1
ATOM 1650 O O . ILE A 1 213 ? -0.763 -9.217 -2.541 1.00 93.06 213 ILE A O 1
ATOM 1654 N N . PHE A 1 214 ? -1.076 -7.242 -3.555 1.00 95.19 214 PHE A N 1
ATOM 1655 C CA . PHE A 1 214 ? 0.326 -6.949 -3.792 1.00 95.19 214 PHE A CA 1
ATOM 1656 C C . PHE A 1 214 ? 0.909 -6.168 -2.602 1.00 95.19 214 PHE A C 1
ATOM 1658 O O . PHE A 1 214 ? 0.496 -5.047 -2.313 1.00 95.19 214 PHE A O 1
ATOM 1665 N N . LEU A 1 215 ? 1.862 -6.765 -1.888 1.00 93.88 215 LEU A N 1
ATOM 1666 C CA . LEU A 1 215 ? 2.602 -6.140 -0.792 1.00 93.88 215 LEU A CA 1
ATOM 1667 C C . LEU A 1 215 ? 3.712 -5.252 -1.351 1.00 93.88 215 LEU A C 1
ATOM 1669 O O . LEU A 1 215 ? 4.493 -5.712 -2.179 1.00 93.88 215 LEU A O 1
ATOM 1673 N N . ALA A 1 216 ? 3.801 -4.007 -0.890 1.00 93.94 216 ALA A N 1
ATOM 1674 C CA . ALA A 1 216 ? 4.810 -3.069 -1.366 1.00 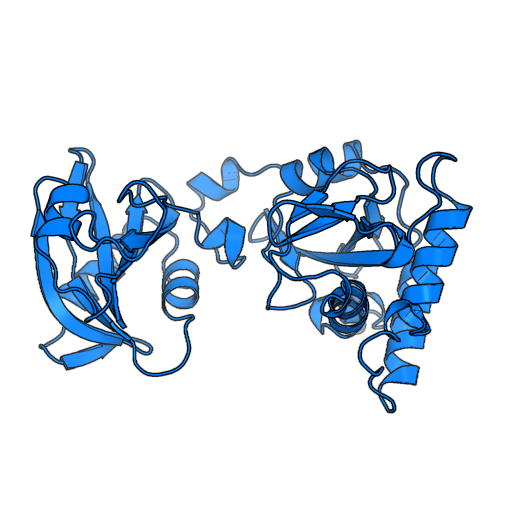93.94 216 ALA A CA 1
ATOM 1675 C C . ALA A 1 216 ? 6.230 -3.439 -0.917 1.00 93.94 216 ALA A C 1
ATOM 1677 O O . ALA A 1 216 ? 6.458 -3.905 0.202 1.00 93.94 216 ALA A O 1
ATOM 1678 N N . GLY A 1 217 ? 7.196 -3.181 -1.801 1.00 92.00 217 GLY A N 1
ATOM 1679 C CA . GLY A 1 217 ? 8.619 -3.356 -1.529 1.00 92.00 217 GLY A CA 1
ATOM 1680 C C . GLY A 1 217 ? 9.167 -2.377 -0.487 1.00 92.00 217 GLY A C 1
ATOM 1681 O O . GLY A 1 217 ? 10.116 -2.711 0.218 1.00 92.00 217 GLY A O 1
ATOM 1682 N N . ASP A 1 218 ? 8.573 -1.191 -0.354 1.00 90.12 218 ASP A N 1
ATOM 1683 C CA . ASP A 1 218 ? 8.908 -0.236 0.703 1.00 90.12 218 ASP A CA 1
ATOM 1684 C C . ASP A 1 218 ? 7.751 -0.130 1.719 1.00 90.12 218 ASP A C 1
ATOM 1686 O O . ASP A 1 218 ? 6.595 -0.083 1.304 1.00 90.12 218 ASP A O 1
ATOM 1690 N N . PRO A 1 219 ? 8.019 -0.131 3.042 1.00 80.94 219 PRO A N 1
ATOM 1691 C CA . PRO A 1 219 ? 6.971 -0.086 4.065 1.00 80.94 219 PRO A CA 1
ATOM 1692 C C . PRO A 1 219 ? 6.221 1.252 4.166 1.00 80.94 219 PRO A C 1
ATOM 1694 O O . PRO A 1 219 ? 5.202 1.302 4.856 1.00 80.94 219 PRO A O 1
ATOM 1697 N N . GLU A 1 220 ? 6.723 2.327 3.556 1.00 83.31 220 GLU A N 1
ATOM 1698 C CA . GLU A 1 220 ? 6.024 3.617 3.489 1.00 83.31 220 GLU A CA 1
ATOM 1699 C C . GLU A 1 220 ? 4.976 3.647 2.365 1.00 83.31 220 GLU A C 1
ATOM 1701 O O . GLU A 1 220 ? 4.062 4.471 2.394 1.00 83.31 220 GLU A O 1
ATOM 1706 N N . GLU A 1 221 ? 5.064 2.717 1.411 1.00 86.88 221 GLU A N 1
ATOM 1707 C CA . GLU A 1 221 ? 4.132 2.593 0.294 1.00 86.88 221 GLU A CA 1
ATOM 1708 C C . GLU A 1 221 ? 2.913 1.735 0.675 1.00 86.88 221 GLU A C 1
ATOM 1710 O O . GLU A 1 221 ? 3.043 0.722 1.377 1.00 86.88 221 GLU A O 1
ATOM 1715 N N . PRO A 1 222 ? 1.710 2.095 0.195 1.00 88.56 222 PRO A N 1
ATOM 1716 C CA . PRO A 1 222 ? 0.531 1.289 0.434 1.00 88.56 222 PRO A CA 1
ATOM 1717 C C . PRO A 1 222 ? 0.601 -0.038 -0.332 1.00 88.56 222 PRO A C 1
ATOM 1719 O O . PRO A 1 222 ? 1.177 -0.133 -1.419 1.00 88.56 222 PRO A O 1
ATOM 1722 N N . ALA A 1 223 ? -0.046 -1.068 0.209 1.00 91.62 223 ALA A N 1
ATOM 1723 C CA . ALA A 1 223 ? -0.327 -2.277 -0.557 1.00 91.62 223 ALA A CA 1
ATOM 1724 C C . ALA A 1 223 ? -1.254 -1.966 -1.750 1.00 91.62 223 ALA A C 1
ATOM 1726 O O . ALA A 1 223 ? -1.945 -0.949 -1.786 1.00 91.62 223 ALA A O 1
ATOM 1727 N N . MET A 1 224 ? -1.278 -2.853 -2.744 1.00 92.50 224 MET A N 1
ATOM 1728 C CA . MET A 1 224 ? -1.995 -2.615 -3.995 1.00 92.50 224 MET A CA 1
ATOM 1729 C C . MET A 1 224 ? -2.922 -3.778 -4.341 1.00 92.50 224 MET A C 1
ATOM 1731 O O . MET A 1 224 ? -2.512 -4.937 -4.383 1.00 92.50 224 MET A O 1
ATOM 1735 N N . GLN A 1 225 ? -4.200 -3.489 -4.584 1.00 92.62 225 GLN A N 1
ATOM 1736 C CA . GLN A 1 225 ? -5.131 -4.496 -5.099 1.00 92.62 225 GLN A CA 1
ATOM 1737 C C . GLN A 1 225 ? -4.851 -4.775 -6.581 1.00 92.62 225 GLN A C 1
ATOM 1739 O O . GLN A 1 225 ? -4.307 -3.929 -7.293 1.00 92.62 225 GLN A O 1
ATOM 1744 N N . ALA A 1 226 ? -5.197 -5.977 -7.045 1.00 94.12 226 ALA A N 1
ATOM 1745 C CA . ALA A 1 226 ? -4.866 -6.415 -8.399 1.00 94.12 226 ALA A CA 1
ATOM 1746 C C . ALA A 1 226 ? -5.561 -5.572 -9.485 1.00 94.12 226 ALA A C 1
ATOM 1748 O O . ALA A 1 226 ? -4.975 -5.309 -10.534 1.00 94.12 226 ALA A O 1
ATOM 1749 N N . ASP A 1 227 ? -6.781 -5.103 -9.225 1.00 92.44 227 ASP A N 1
ATOM 1750 C CA . ASP A 1 227 ? -7.499 -4.172 -10.094 1.00 92.44 227 ASP A CA 1
ATOM 1751 C C . ASP A 1 227 ? -6.905 -2.765 -10.091 1.00 92.44 227 ASP A C 1
ATOM 1753 O O . ASP A 1 227 ? -6.740 -2.194 -11.162 1.00 92.44 227 ASP A O 1
ATOM 1757 N N . VAL A 1 228 ? -6.506 -2.248 -8.929 1.00 91.75 228 VAL A N 1
ATOM 1758 C CA . VAL A 1 228 ? -5.848 -0.938 -8.808 1.00 91.75 228 VAL A CA 1
ATOM 1759 C C . VAL A 1 228 ? 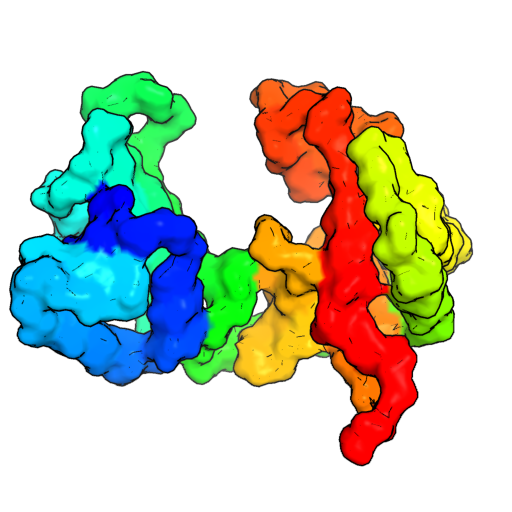-4.532 -0.907 -9.590 1.00 91.75 228 VAL A C 1
ATOM 1761 O O . VAL A 1 228 ? -4.289 0.040 -10.337 1.00 91.75 228 VAL A O 1
ATOM 1764 N N . LEU A 1 229 ? -3.707 -1.958 -9.478 1.00 94.19 229 LEU A N 1
ATOM 1765 C CA . LEU A 1 229 ? -2.492 -2.100 -10.290 1.00 94.19 229 LEU A CA 1
ATOM 1766 C C . LEU A 1 229 ? -2.830 -2.087 -11.785 1.00 94.19 229 LEU A C 1
ATOM 1768 O O . LEU A 1 229 ? -2.192 -1.387 -12.573 1.00 94.19 229 LEU A O 1
ATOM 1772 N N . ALA A 1 230 ? -3.839 -2.868 -12.168 1.00 93.00 230 ALA A N 1
ATOM 1773 C CA . ALA A 1 230 ? -4.227 -3.021 -13.557 1.00 93.00 230 ALA A CA 1
ATOM 1774 C C . ALA A 1 230 ? -4.781 -1.731 -14.177 1.00 93.00 230 ALA A C 1
ATOM 1776 O O . ALA A 1 230 ? -4.463 -1.419 -15.325 1.00 93.00 230 ALA A O 1
ATOM 1777 N N . ASP A 1 231 ? -5.568 -0.973 -13.417 1.00 90.56 231 ASP A N 1
ATOM 1778 C CA . ASP A 1 231 ? -6.158 0.293 -13.848 1.00 90.56 231 ASP A CA 1
ATOM 1779 C C . ASP A 1 231 ? -5.109 1.411 -13.941 1.00 90.56 231 ASP A C 1
ATOM 1781 O O . ASP A 1 231 ? -5.212 2.282 -14.805 1.00 9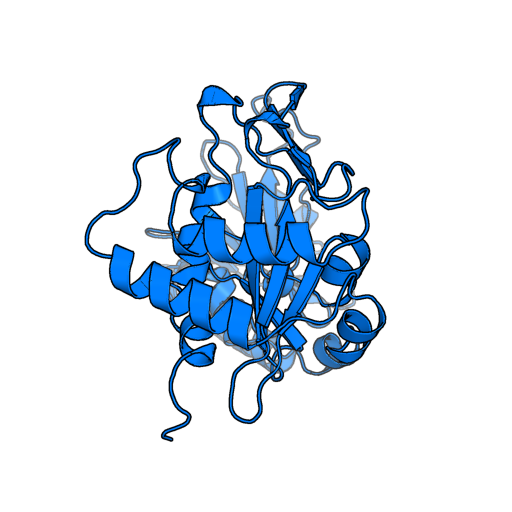0.56 231 ASP A O 1
ATOM 1785 N N . GLY A 1 232 ? -4.067 1.368 -13.101 1.00 84.69 232 GLY A N 1
ATOM 1786 C CA . GLY A 1 232 ? -2.961 2.327 -13.149 1.00 84.69 232 GLY A CA 1
ATOM 1787 C C . GLY A 1 232 ? -2.083 2.203 -14.402 1.00 84.69 232 GLY A C 1
ATOM 1788 O O . GLY A 1 232 ? -1.423 3.167 -14.794 1.00 84.69 232 GLY A O 1
ATOM 1789 N N . GLY A 1 233 ? -2.091 1.038 -15.060 1.00 88.56 233 GLY A N 1
ATOM 1790 C CA . GLY A 1 233 ? -1.343 0.794 -16.293 1.00 88.56 233 GLY A CA 1
ATOM 1791 C C . GLY A 1 233 ? 0.180 0.893 -16.125 1.00 88.56 233 GLY A C 1
ATOM 1792 O O . GLY A 1 233 ? 0.704 0.986 -15.015 1.00 88.56 233 GLY A O 1
ATOM 1793 N N . ALA A 1 234 ? 0.901 0.824 -17.250 1.00 96.44 234 ALA A N 1
ATOM 1794 C CA . ALA A 1 234 ? 2.364 0.892 -17.307 1.00 96.44 234 ALA A CA 1
ATOM 1795 C C . ALA A 1 234 ? 3.069 -0.059 -16.316 1.00 96.44 234 ALA A C 1
ATOM 1797 O O . ALA A 1 234 ? 3.953 0.349 -15.567 1.00 96.44 234 ALA A O 1
ATOM 1798 N N . TYR A 1 235 ? 2.678 -1.333 -16.303 1.00 98.31 235 TYR A N 1
ATOM 1799 C CA . TYR A 1 235 ? 3.243 -2.330 -15.394 1.00 98.31 235 TYR A CA 1
ATOM 1800 C C . TYR A 1 235 ? 3.541 -3.660 -16.087 1.00 98.31 235 TYR A C 1
ATOM 1802 O O . TYR A 1 235 ? 3.018 -3.958 -17.167 1.00 98.31 235 TYR A O 1
ATOM 1810 N N . ALA A 1 236 ? 4.379 -4.460 -15.431 1.00 98.56 236 ALA A N 1
ATOM 1811 C CA . ALA A 1 236 ? 4.705 -5.828 -15.812 1.00 98.56 236 ALA A CA 1
ATOM 1812 C C . ALA A 1 236 ? 4.658 -6.755 -14.591 1.00 98.56 236 ALA A C 1
ATOM 1814 O O . ALA A 1 236 ? 4.996 -6.334 -13.481 1.00 98.56 236 ALA A O 1
ATOM 1815 N N . ILE A 1 237 ? 4.268 -8.014 -14.803 1.00 98.50 237 ILE A N 1
ATOM 1816 C CA . ILE A 1 237 ? 4.309 -9.069 -13.784 1.00 98.50 237 ILE A CA 1
ATOM 1817 C C . ILE A 1 237 ? 5.399 -10.078 -14.152 1.00 98.50 237 ILE A C 1
ATOM 1819 O O . ILE A 1 237 ? 5.447 -10.579 -15.274 1.00 98.50 237 ILE A O 1
ATOM 1823 N N . PHE A 1 238 ? 6.277 -10.361 -13.194 1.00 98.50 238 PHE A N 1
ATOM 1824 C CA . PHE A 1 238 ? 7.419 -11.259 -13.294 1.00 98.50 238 PHE A CA 1
ATOM 1825 C C . PHE A 1 238 ? 7.112 -12.541 -12.528 1.00 98.50 238 PHE A C 1
ATOM 1827 O O . PHE A 1 238 ? 6.844 -12.515 -11.324 1.00 98.50 238 PHE A O 1
ATOM 1834 N N . GLU A 1 239 ? 7.188 -13.665 -13.231 1.00 96.62 239 GLU A N 1
ATOM 1835 C CA . GLU A 1 239 ? 6.941 -14.993 -12.681 1.00 96.62 239 GLU A CA 1
ATOM 1836 C C . GLU A 1 239 ? 8.123 -15.910 -12.999 1.00 96.62 239 GLU A C 1
ATOM 1838 O O . GLU A 1 239 ? 8.673 -15.893 -14.102 1.00 96.62 239 GLU A O 1
ATOM 1843 N N . ARG A 1 240 ? 8.500 -16.728 -12.017 1.00 94.19 240 ARG A N 1
ATOM 1844 C CA . ARG A 1 240 ? 9.456 -17.825 -12.163 1.00 94.19 240 ARG A CA 1
ATOM 1845 C C . ARG A 1 240 ? 9.042 -18.940 -11.213 1.00 94.19 240 ARG A C 1
ATOM 1847 O O . ARG A 1 240 ? 8.637 -18.666 -10.085 1.00 94.19 240 ARG A O 1
ATOM 1854 N N . GLU A 1 241 ? 9.105 -20.185 -11.673 1.00 90.69 241 GLU A N 1
ATOM 1855 C CA . GLU A 1 241 ? 8.717 -21.338 -10.859 1.00 90.69 241 GLU A CA 1
ATOM 1856 C C . GLU A 1 241 ? 9.504 -21.364 -9.538 1.00 90.69 241 GLU A C 1
ATOM 1858 O O . GLU A 1 241 ? 10.722 -21.193 -9.528 1.00 90.69 241 GLU A O 1
ATOM 1863 N N . GLY A 1 242 ? 8.797 -21.541 -8.419 1.00 89.56 242 GLY A N 1
ATOM 1864 C CA . GLY A 1 242 ? 9.393 -21.551 -7.079 1.00 89.56 242 GLY A CA 1
ATOM 1865 C C . GLY A 1 242 ? 9.768 -20.174 -6.512 1.00 89.56 242 GLY A C 1
ATOM 1866 O O . GLY A 1 242 ? 10.245 -20.105 -5.381 1.00 89.56 242 GLY A O 1
ATOM 1867 N N . CYS A 1 243 ? 9.532 -19.084 -7.247 1.00 93.50 243 CYS A N 1
ATOM 1868 C CA . CYS A 1 243 ? 9.785 -17.716 -6.798 1.00 93.50 243 CYS A CA 1
ATOM 1869 C C . CYS A 1 243 ? 8.476 -16.965 -6.494 1.00 93.50 243 CYS A C 1
ATOM 1871 O O . CYS A 1 243 ? 7.424 -17.312 -7.035 1.00 93.50 243 CYS A O 1
ATOM 1873 N N . PRO A 1 244 ? 8.516 -15.917 -5.648 1.00 94.75 244 PRO A N 1
ATOM 1874 C CA . PRO A 1 244 ? 7.373 -15.022 -5.478 1.00 94.75 244 PRO A CA 1
ATOM 1875 C C . PRO A 1 244 ? 6.971 -14.386 -6.815 1.00 94.75 244 PRO A C 1
ATOM 1877 O O . PRO A 1 244 ? 7.823 -14.106 -7.652 1.00 94.75 244 PRO A O 1
ATOM 1880 N N . THR A 1 245 ? 5.684 -14.105 -7.011 1.00 97.81 245 THR A N 1
ATOM 1881 C CA . THR A 1 245 ? 5.242 -13.299 -8.160 1.00 97.81 245 THR A CA 1
ATOM 1882 C C . THR A 1 245 ? 5.450 -11.823 -7.845 1.00 97.81 245 THR A C 1
ATOM 1884 O O . THR A 1 245 ? 4.963 -11.342 -6.821 1.00 97.81 245 THR A O 1
ATOM 1887 N N . ILE A 1 246 ? 6.162 -11.101 -8.711 1.00 98.44 246 ILE A N 1
ATOM 1888 C CA . ILE A 1 246 ? 6.494 -9.685 -8.510 1.00 98.44 246 ILE A CA 1
ATOM 1889 C C . ILE A 1 246 ? 5.798 -8.840 -9.573 1.00 98.44 246 ILE A C 1
ATOM 1891 O O . ILE A 1 246 ? 5.872 -9.154 -10.753 1.00 98.44 246 ILE A O 1
ATOM 1895 N N . ALA A 1 247 ? 5.160 -7.745 -9.180 1.00 98.44 247 ALA A N 1
ATOM 1896 C CA . ALA A 1 247 ? 4.710 -6.695 -10.084 1.00 98.44 247 ALA A CA 1
ATOM 1897 C C . ALA A 1 247 ? 5.669 -5.501 -10.016 1.00 98.44 247 ALA A C 1
ATOM 1899 O O . ALA A 1 247 ? 6.111 -5.120 -8.930 1.00 98.44 247 ALA A O 1
ATOM 1900 N N . ALA A 1 248 ? 5.960 -4.891 -11.164 1.00 98.44 248 ALA A N 1
ATOM 1901 C CA . ALA A 1 248 ? 6.599 -3.581 -11.233 1.00 98.44 248 ALA A CA 1
ATOM 1902 C C . ALA A 1 248 ? 5.693 -2.605 -11.980 1.00 98.44 248 ALA A C 1
ATOM 1904 O O . ALA A 1 248 ? 5.384 -2.839 -13.149 1.00 98.44 248 ALA A O 1
ATOM 1905 N N . GLN A 1 249 ? 5.298 -1.517 -11.321 1.00 98.00 249 GLN A N 1
ATOM 1906 C CA . GLN A 1 249 ? 4.593 -0.399 -11.948 1.00 98.00 249 GLN A CA 1
ATOM 1907 C C . GLN A 1 249 ? 5.579 0.728 -12.235 1.00 98.00 249 GLN A C 1
ATOM 1909 O O . GLN A 1 249 ? 6.314 1.143 -11.341 1.00 98.00 249 GLN A O 1
ATOM 1914 N N . PHE A 1 250 ? 5.622 1.200 -13.477 1.00 98.25 250 PHE A N 1
ATOM 1915 C CA . PHE A 1 250 ? 6.641 2.116 -13.972 1.00 98.25 250 PHE A CA 1
ATOM 1916 C C . PHE A 1 250 ? 6.121 3.546 -14.065 1.00 98.25 250 PHE A C 1
ATOM 1918 O O . PHE A 1 250 ? 5.022 3.816 -14.558 1.00 98.25 250 PHE A O 1
ATOM 1925 N N . TYR A 1 251 ? 6.976 4.477 -13.660 1.00 97.69 251 TYR A N 1
ATOM 1926 C CA . TYR A 1 251 ? 6.699 5.904 -13.604 1.00 97.69 251 TYR A CA 1
ATOM 1927 C C . TYR A 1 251 ? 7.781 6.676 -14.344 1.00 97.69 251 TYR A C 1
ATOM 1929 O O . TYR A 1 251 ? 8.916 6.210 -14.518 1.00 97.69 251 TYR A O 1
ATOM 1937 N N . ARG A 1 252 ? 7.430 7.873 -14.804 1.00 96.38 252 ARG A N 1
ATOM 1938 C CA . ARG A 1 252 ? 8.403 8.776 -15.411 1.00 96.38 252 ARG A CA 1
ATOM 1939 C C . ARG A 1 252 ? 9.442 9.221 -14.388 1.00 96.38 252 ARG A C 1
ATOM 1941 O O . ARG A 1 252 ? 9.215 9.172 -13.183 1.00 96.38 252 ARG A O 1
ATOM 1948 N N . GLY A 1 253 ? 10.606 9.604 -14.899 1.00 93.12 253 GLY A N 1
ATOM 1949 C CA . GLY A 1 253 ? 11.663 10.165 -14.067 1.00 93.12 253 GLY A CA 1
ATOM 1950 C C . GLY A 1 253 ? 11.328 11.565 -13.557 1.00 93.12 253 GLY A C 1
ATOM 1951 O O . GLY A 1 253 ? 10.390 12.219 -14.020 1.00 93.12 253 GLY A O 1
ATOM 1952 N N . ARG A 1 254 ? 12.156 12.047 -12.638 1.00 91.00 254 ARG A N 1
ATOM 1953 C CA . ARG A 1 254 ? 12.014 13.305 -11.916 1.00 91.00 254 ARG A CA 1
ATOM 1954 C C . ARG A 1 254 ? 11.875 14.514 -12.832 1.00 91.00 254 ARG A C 1
ATOM 1956 O O . ARG A 1 254 ? 11.148 15.444 -12.500 1.00 91.00 254 ARG A O 1
ATOM 1963 N N . GLU A 1 255 ? 12.532 14.489 -13.989 1.00 91.81 255 GLU A N 1
ATOM 1964 C CA . GLU A 1 255 ? 12.470 15.564 -14.988 1.00 91.81 255 GLU A CA 1
ATOM 1965 C C . GLU A 1 255 ? 11.058 15.811 -15.554 1.00 91.81 255 GLU A C 1
ATOM 1967 O O . GLU A 1 255 ? 10.806 16.876 -16.111 1.00 91.81 255 GLU A O 1
ATOM 1972 N N . TYR A 1 256 ? 10.135 14.852 -15.402 1.00 92.19 256 TYR A N 1
ATOM 1973 C CA . TYR A 1 256 ? 8.750 14.960 -15.871 1.00 92.19 256 TYR A CA 1
ATOM 1974 C C . TYR A 1 256 ? 7.767 15.411 -14.790 1.00 92.19 256 TYR A C 1
ATOM 1976 O O . TYR A 1 256 ? 6.600 15.647 -15.112 1.00 92.19 256 TYR A O 1
ATOM 1984 N N . ASN A 1 257 ? 8.200 15.509 -13.533 1.00 90.25 257 ASN A N 1
ATOM 1985 C CA . ASN A 1 257 ? 7.326 15.930 -12.445 1.00 90.25 257 ASN A CA 1
ATOM 1986 C C . ASN A 1 257 ? 6.894 17.383 -12.647 1.00 90.25 257 ASN A C 1
ATOM 1988 O O . ASN A 1 257 ? 7.679 18.223 -13.092 1.00 90.25 257 ASN A O 1
ATOM 1992 N N . GLN A 1 258 ? 5.642 17.682 -12.309 1.00 89.50 258 GLN A N 1
ATOM 1993 C CA . GLN A 1 258 ? 5.080 19.022 -12.461 1.00 89.50 258 GLN A CA 1
ATOM 1994 C C . GLN A 1 258 ? 4.591 19.548 -11.122 1.00 89.50 258 GLN A C 1
ATOM 1996 O O . GLN A 1 258 ? 3.839 18.871 -10.427 1.00 89.50 258 GLN A O 1
ATOM 2001 N N . GLU A 1 259 ? 4.983 20.771 -10.779 1.00 88.06 259 GLU A N 1
ATOM 2002 C CA . GLU A 1 259 ? 4.467 21.447 -9.591 1.00 88.06 259 GLU A CA 1
ATOM 2003 C C . GLU A 1 259 ? 3.032 21.917 -9.841 1.00 88.06 259 GLU A C 1
ATOM 2005 O O . GLU A 1 259 ? 2.758 22.638 -10.805 1.00 88.06 259 GLU A O 1
ATOM 2010 N N . GLN A 1 260 ? 2.111 21.525 -8.963 1.00 82.81 260 GLN A N 1
ATOM 2011 C CA . GLN A 1 260 ? 0.726 21.984 -8.976 1.00 82.81 260 GLN A CA 1
ATOM 2012 C C . GLN A 1 260 ? 0.241 22.213 -7.543 1.00 82.81 260 GLN A C 1
ATOM 2014 O O . GLN A 1 260 ? 0.443 21.383 -6.670 1.00 82.81 260 GLN A O 1
ATOM 2019 N N . SER A 1 261 ? -0.436 23.340 -7.301 1.00 68.62 261 SER A N 1
ATOM 2020 C CA . SER A 1 261 ? -1.273 23.568 -6.107 1.00 68.62 261 SER A CA 1
ATOM 2021 C C . SER A 1 261 ? -0.653 23.215 -4.738 1.00 68.62 261 SER A C 1
ATOM 2023 O O . SER A 1 261 ? -1.364 22.771 -3.841 1.00 68.62 261 SER A O 1
ATOM 2025 N N . GLY A 1 262 ? 0.645 23.464 -4.539 1.00 72.75 262 GLY A N 1
ATOM 2026 C CA . GLY A 1 262 ? 1.332 23.179 -3.270 1.00 72.75 262 GLY A CA 1
ATOM 2027 C C . GLY A 1 262 ? 1.905 21.762 -3.148 1.00 72.75 262 GLY A C 1
ATOM 2028 O O . GLY A 1 262 ? 2.342 21.394 -2.061 1.00 72.75 262 GLY A O 1
ATOM 2029 N N . GLY A 1 263 ? 1.928 21.003 -4.244 1.00 84.62 263 GLY A N 1
ATOM 2030 C CA . GLY A 1 263 ? 2.539 19.684 -4.359 1.00 84.62 263 GLY A CA 1
ATOM 2031 C C . GLY A 1 263 ? 3.171 19.446 -5.735 1.00 84.62 263 GLY A C 1
ATOM 2032 O O . GLY A 1 263 ? 3.325 20.369 -6.544 1.00 84.62 263 GLY A O 1
ATOM 2033 N N . SER A 1 264 ? 3.557 18.197 -5.989 1.00 88.25 264 SER A N 1
ATOM 2034 C CA . SER A 1 264 ? 4.185 17.759 -7.237 1.00 88.25 264 SER A CA 1
ATOM 2035 C C . SER A 1 264 ? 3.502 16.503 -7.740 1.00 88.25 264 SER A C 1
ATOM 2037 O O . SER A 1 264 ? 3.411 15.505 -7.024 1.00 88.25 264 SER A O 1
ATOM 2039 N N . ILE A 1 265 ? 3.065 16.557 -8.994 1.00 92.44 265 ILE A N 1
ATOM 2040 C CA . ILE A 1 265 ? 2.409 15.453 -9.679 1.00 92.44 265 ILE A CA 1
ATOM 2041 C C . ILE A 1 265 ? 3.460 14.536 -10.298 1.00 92.44 265 ILE A C 1
ATOM 2043 O O . ILE A 1 265 ? 4.320 14.981 -11.068 1.00 92.44 265 ILE A O 1
ATOM 2047 N N . VAL A 1 266 ? 3.349 13.250 -9.976 1.00 92.94 266 VAL A N 1
ATOM 2048 C CA . VAL A 1 266 ? 4.093 12.149 -10.590 1.00 92.94 266 VAL A CA 1
ATOM 2049 C C . VAL A 1 266 ? 3.255 11.558 -11.718 1.00 92.94 266 VAL A C 1
ATOM 2051 O O . VAL A 1 266 ? 2.032 11.451 -11.620 1.00 92.94 266 VAL A O 1
ATOM 2054 N N . PHE A 1 267 ? 3.911 11.138 -12.797 1.00 95.19 267 PHE A N 1
ATOM 2055 C CA . PHE A 1 267 ? 3.254 10.550 -13.961 1.00 95.19 267 PHE A CA 1
ATOM 2056 C C . PHE A 1 267 ? 3.649 9.083 -14.114 1.00 95.19 267 PHE A C 1
ATOM 2058 O O . PHE A 1 267 ? 4.827 8.732 -14.019 1.00 95.19 267 PHE A O 1
ATOM 2065 N N . SER A 1 268 ? 2.680 8.226 -14.434 1.00 96.38 268 SER A N 1
ATOM 2066 C CA . SER A 1 268 ? 2.955 6.869 -14.923 1.00 96.38 268 SER A CA 1
ATOM 2067 C C . SER A 1 268 ? 3.839 6.926 -16.174 1.00 96.38 268 SER A C 1
ATOM 2069 O O . SER A 1 268 ? 3.853 7.934 -16.885 1.00 96.38 268 SER A O 1
ATOM 2071 N N . ALA A 1 269 ? 4.547 5.844 -16.516 1.00 97.06 269 ALA A N 1
ATOM 2072 C CA . ALA A 1 269 ? 5.404 5.832 -17.707 1.00 97.06 269 ALA A CA 1
ATOM 2073 C C . ALA A 1 269 ? 4.620 6.141 -19.001 1.00 97.06 269 ALA A C 1
ATOM 2075 O O . ALA A 1 269 ? 5.183 6.701 -19.941 1.00 97.06 269 ALA A O 1
ATOM 2076 N N . SER A 1 270 ? 3.306 5.877 -19.013 1.00 94.25 270 SER A N 1
ATOM 2077 C CA . SER A 1 270 ? 2.386 6.244 -20.099 1.00 94.25 270 SER A CA 1
ATOM 2078 C C . SER A 1 270 ? 2.102 7.748 -20.236 1.00 94.25 270 SER A C 1
ATOM 2080 O O . SER A 1 270 ? 1.581 8.187 -21.259 1.00 94.25 270 SER A O 1
ATOM 2082 N N . GLY A 1 271 ? 2.465 8.552 -19.233 1.00 93.44 271 GLY A N 1
ATOM 2083 C CA . GLY A 1 271 ? 2.210 9.991 -19.174 1.00 93.44 271 GLY A CA 1
ATOM 2084 C C . GLY A 1 271 ? 0.882 10.386 -18.534 1.00 93.44 271 GLY A C 1
ATOM 2085 O O . GLY A 1 271 ? 0.563 11.570 -18.530 1.00 93.44 271 GLY A O 1
ATOM 2086 N N . ILE A 1 272 ? 0.121 9.430 -17.998 1.00 93.56 272 ILE A N 1
ATOM 2087 C CA . ILE A 1 272 ? -1.083 9.699 -17.201 1.00 93.56 272 ILE A CA 1
ATOM 2088 C C . ILE A 1 272 ? -0.660 10.110 -15.786 1.00 93.56 272 ILE A C 1
ATOM 2090 O O . ILE A 1 272 ? 0.241 9.480 -15.223 1.00 93.56 272 ILE A O 1
ATOM 2094 N N . GLU A 1 273 ? -1.299 11.145 -15.232 1.00 93.56 273 GLU A N 1
ATOM 2095 C CA . GLU A 1 273 ? -1.127 11.572 -13.836 1.00 93.56 273 GLU A CA 1
ATOM 2096 C C . GLU A 1 273 ? -1.389 10.396 -12.891 1.00 93.56 273 GLU A C 1
ATOM 2098 O O . GLU A 1 273 ? -2.424 9.737 -12.984 1.00 93.56 273 GLU A O 1
ATOM 2103 N N . ALA A 1 274 ? -0.432 10.113 -12.012 1.00 90.56 274 ALA A N 1
ATOM 2104 C CA . ALA A 1 274 ? -0.527 9.012 -11.067 1.00 90.56 274 ALA A CA 1
ATOM 2105 C C . ALA A 1 274 ? -0.990 9.501 -9.693 1.00 90.56 274 ALA A C 1
ATOM 2107 O O . ALA A 1 274 ? -2.030 9.067 -9.202 1.00 90.56 274 ALA A O 1
ATOM 2108 N N . TYR A 1 275 ? -0.227 10.403 -9.074 1.00 87.31 275 TYR A N 1
ATOM 2109 C CA . TYR A 1 275 ? -0.527 10.931 -7.745 1.00 87.31 275 TYR A CA 1
ATOM 2110 C C . TYR A 1 275 ? 0.211 12.248 -7.472 1.00 87.31 275 TYR A C 1
ATOM 2112 O O . TYR A 1 275 ? 1.208 12.567 -8.123 1.00 87.31 275 TYR A O 1
ATOM 2120 N N . ASP A 1 276 ? -0.300 12.998 -6.494 1.00 87.94 276 ASP A N 1
ATOM 2121 C CA . ASP A 1 276 ? 0.336 14.185 -5.917 1.00 87.94 276 ASP A CA 1
ATOM 2122 C C . ASP A 1 276 ? 1.057 13.802 -4.621 1.00 87.94 276 ASP A C 1
ATOM 2124 O O . ASP A 1 276 ? 0.460 13.195 -3.730 1.00 87.94 276 ASP A O 1
ATOM 2128 N N . VAL A 1 277 ? 2.334 14.162 -4.509 1.00 82.94 277 VAL A N 1
ATOM 2129 C CA . VAL A 1 277 ? 3.165 13.871 -3.330 1.00 82.94 277 VAL A CA 1
ATOM 2130 C C . VAL A 1 277 ? 3.038 14.950 -2.244 1.00 82.94 277 VAL A C 1
ATOM 2132 O O . VAL A 1 277 ? 3.470 14.746 -1.111 1.00 82.94 277 VAL A O 1
ATOM 2135 N N . GLY A 1 278 ? 2.428 16.103 -2.541 1.00 82.38 278 GLY A N 1
ATOM 2136 C CA . GLY A 1 278 ? 2.268 17.193 -1.571 1.00 82.38 278 GLY A CA 1
ATOM 2137 C C . GLY A 1 278 ? 3.592 17.833 -1.130 1.00 82.38 278 GLY A C 1
ATOM 2138 O O . GLY A 1 278 ? 3.653 18.480 -0.085 1.00 82.38 278 GLY A O 1
ATOM 2139 N N . LEU A 1 279 ? 4.658 17.630 -1.912 1.00 82.00 279 LEU A N 1
ATOM 2140 C CA . LEU A 1 279 ? 5.985 18.219 -1.737 1.00 82.00 279 LEU A CA 1
ATOM 2141 C C . LEU A 1 279 ? 6.391 18.977 -3.002 1.00 82.00 279 LEU A C 1
ATOM 2143 O O . LEU A 1 279 ? 5.898 18.697 -4.095 1.00 82.00 279 LEU A O 1
ATOM 2147 N N . ASN A 1 280 ? 7.321 19.922 -2.869 1.00 83.75 280 ASN A N 1
ATOM 2148 C CA . ASN A 1 280 ? 7.906 20.588 -4.032 1.00 83.75 280 ASN A CA 1
ATOM 2149 C C . ASN A 1 280 ? 8.789 19.616 -4.819 1.00 83.75 280 ASN A C 1
ATOM 2151 O O . ASN A 1 280 ? 9.394 18.702 -4.255 1.00 83.75 280 ASN A O 1
ATOM 2155 N N . SER A 1 281 ? 8.943 19.865 -6.116 1.00 79.12 281 SER A N 1
ATOM 2156 C CA . SER A 1 281 ? 9.655 18.943 -7.007 1.00 79.12 281 SER A CA 1
ATOM 2157 C C . SER A 1 281 ? 11.150 18.846 -6.673 1.00 79.12 281 SER A C 1
ATOM 2159 O O . SER A 1 281 ? 11.802 17.834 -6.942 1.00 79.12 281 SER A O 1
ATOM 2161 N N . ALA A 1 282 ? 11.699 19.885 -6.034 1.00 81.31 282 ALA A N 1
ATOM 2162 C CA . ALA A 1 282 ? 13.057 19.918 -5.503 1.00 81.31 282 ALA A CA 1
ATOM 2163 C C . ALA A 1 282 ? 13.293 18.884 -4.387 1.00 81.31 282 ALA A C 1
ATOM 2165 O O . ALA A 1 282 ? 14.386 18.317 -4.319 1.00 81.31 282 ALA A O 1
ATOM 2166 N N . ASP A 1 283 ? 12.268 18.611 -3.580 1.00 82.88 283 ASP A N 1
ATOM 2167 C CA . ASP A 1 283 ? 12.334 17.809 -2.353 1.00 82.88 283 ASP A CA 1
ATOM 2168 C C . ASP A 1 283 ? 11.831 16.369 -2.558 1.00 82.88 283 ASP A C 1
ATOM 2170 O O . ASP A 1 283 ? 11.754 15.588 -1.612 1.00 82.88 283 ASP A O 1
ATOM 2174 N N . MET A 1 284 ? 11.535 15.997 -3.807 1.00 84.88 284 MET A N 1
ATOM 2175 C CA . MET A 1 284 ? 11.003 14.691 -4.177 1.00 84.88 284 MET A CA 1
ATOM 2176 C C . MET A 1 284 ? 12.008 13.862 -4.984 1.00 84.88 284 MET A C 1
ATOM 2178 O O . MET A 1 284 ? 12.604 14.335 -5.956 1.00 84.88 284 MET A O 1
ATOM 2182 N N . ASP A 1 285 ? 12.170 12.595 -4.609 1.00 89.69 285 ASP A N 1
ATOM 2183 C CA . ASP A 1 285 ? 12.935 11.613 -5.378 1.00 89.69 285 ASP A CA 1
ATOM 2184 C C . ASP A 1 285 ? 12.249 10.246 -5.319 1.00 89.69 285 ASP A C 1
ATOM 2186 O O . ASP A 1 285 ? 12.570 9.386 -4.505 1.00 89.69 285 ASP A O 1
ATOM 2190 N N . GLU A 1 286 ? 11.272 10.055 -6.202 1.00 92.19 286 GLU A N 1
ATOM 2191 C CA . GLU A 1 286 ? 10.433 8.855 -6.245 1.00 92.19 286 GLU A CA 1
ATOM 2192 C C . GLU A 1 286 ? 11.216 7.578 -6.577 1.00 92.19 286 GLU A C 1
ATOM 2194 O O . GLU A 1 286 ? 10.754 6.474 -6.281 1.00 92.19 286 GLU A O 1
ATOM 2199 N N . ALA A 1 287 ? 12.409 7.694 -7.168 1.00 94.25 287 ALA A N 1
ATOM 2200 C CA . ALA A 1 287 ? 13.274 6.547 -7.416 1.00 94.25 287 ALA A CA 1
ATOM 2201 C C . ALA A 1 287 ? 13.856 5.961 -6.119 1.00 94.25 287 ALA A C 1
ATOM 2203 O O . ALA A 1 287 ? 14.316 4.813 -6.127 1.00 94.25 287 ALA A O 1
ATOM 2204 N N . TYR A 1 288 ? 13.779 6.696 -5.001 1.00 92.94 288 TYR A N 1
ATOM 2205 C CA . TYR A 1 288 ? 14.044 6.180 -3.658 1.00 92.94 288 TYR A CA 1
ATOM 2206 C C . TYR A 1 288 ? 13.303 4.861 -3.427 1.00 92.94 288 TYR A C 1
ATOM 2208 O O . TYR A 1 288 ? 13.930 3.829 -3.183 1.00 92.94 288 TYR A O 1
ATOM 2216 N N . TYR A 1 289 ? 11.983 4.851 -3.618 1.00 94.00 289 TYR A N 1
ATOM 2217 C CA . TYR A 1 289 ? 11.153 3.668 -3.388 1.00 94.00 289 TYR A CA 1
ATOM 2218 C C . TYR A 1 289 ? 11.477 2.518 -4.352 1.00 94.00 289 TYR A C 1
ATOM 2220 O O . TYR A 1 289 ? 11.347 1.350 -3.987 1.00 94.00 289 TYR A O 1
ATOM 2228 N N . SER A 1 290 ? 11.979 2.810 -5.559 1.00 96.38 290 SER A N 1
ATOM 2229 C CA . SER A 1 290 ? 12.503 1.783 -6.472 1.00 96.38 290 SER A CA 1
ATOM 2230 C C . SER A 1 290 ? 13.743 1.103 -5.893 1.00 96.38 290 SER A C 1
ATOM 2232 O O . SER A 1 290 ? 13.834 -0.126 -5.872 1.00 96.38 290 SER A O 1
ATOM 2234 N N . ALA A 1 291 ? 14.704 1.892 -5.401 1.00 93.69 291 ALA A N 1
ATOM 2235 C CA . ALA A 1 291 ? 15.933 1.376 -4.804 1.00 93.69 291 ALA A CA 1
ATOM 2236 C C . ALA A 1 291 ? 15.656 0.598 -3.506 1.00 93.69 291 ALA A C 1
ATOM 2238 O O . ALA A 1 291 ? 16.224 -0.479 -3.293 1.00 93.69 291 ALA A O 1
ATOM 2239 N N . ARG A 1 292 ? 14.737 1.101 -2.674 1.00 92.56 292 ARG A N 1
ATOM 2240 C CA . ARG A 1 292 ? 14.275 0.428 -1.454 1.00 92.56 292 ARG A CA 1
ATOM 2241 C C . ARG A 1 292 ? 13.542 -0.872 -1.758 1.00 92.56 292 ARG A C 1
ATOM 2243 O O . ARG A 1 292 ? 13.906 -1.908 -1.203 1.00 92.56 292 ARG A O 1
ATOM 2250 N N . GLY A 1 293 ? 12.599 -0.849 -2.701 1.00 94.44 293 GLY A N 1
ATOM 2251 C CA . GLY A 1 293 ? 11.846 -2.027 -3.129 1.00 94.44 293 GLY A CA 1
ATOM 2252 C C . GLY A 1 293 ? 12.742 -3.127 -3.695 1.00 94.44 293 GLY A C 1
ATOM 2253 O O . GLY A 1 293 ? 12.567 -4.297 -3.363 1.00 94.44 293 GLY A O 1
ATOM 2254 N N . LEU A 1 294 ? 13.780 -2.766 -4.460 1.00 95.06 294 LEU A N 1
ATOM 2255 C CA . LEU A 1 294 ? 14.798 -3.721 -4.910 1.00 95.06 294 LEU A CA 1
ATOM 2256 C C . LEU A 1 294 ? 15.547 -4.377 -3.744 1.00 95.06 294 LEU A C 1
ATOM 2258 O O . LEU A 1 294 ? 16.059 -5.476 -3.908 1.00 95.06 294 LEU A O 1
ATOM 2262 N N . CYS A 1 295 ? 15.642 -3.737 -2.579 1.00 92.25 295 CYS A N 1
ATOM 2263 C CA . CYS A 1 295 ? 16.329 -4.270 -1.403 1.00 92.25 295 CYS A CA 1
ATOM 2264 C C . CYS A 1 295 ? 15.414 -5.041 -0.440 1.00 92.25 295 CYS A C 1
ATOM 2266 O O . CYS A 1 295 ? 15.932 -5.631 0.517 1.00 92.25 295 CYS A O 1
ATOM 2268 N N . ALA A 1 296 ? 14.101 -5.043 -0.673 1.00 92.50 296 ALA A N 1
ATOM 2269 C CA . ALA A 1 296 ? 13.113 -5.692 0.177 1.00 92.50 296 ALA A CA 1
ATOM 2270 C C . ALA A 1 296 ? 13.306 -7.212 0.194 1.00 92.50 296 ALA A C 1
ATOM 2272 O O . ALA A 1 296 ? 13.508 -7.830 -0.849 1.00 92.50 296 ALA A O 1
ATOM 2273 N N . SER A 1 297 ? 13.224 -7.844 1.367 1.00 92.25 297 SER A N 1
ATOM 2274 C CA . SER A 1 297 ? 13.493 -9.285 1.510 1.00 92.25 297 SER A CA 1
ATOM 2275 C C . SER A 1 297 ? 12.542 -10.158 0.687 1.00 92.25 297 SER A C 1
ATOM 2277 O O . SER A 1 297 ? 12.984 -11.115 0.056 1.00 92.25 297 SER A O 1
ATOM 2279 N N . HIS A 1 298 ? 11.256 -9.809 0.657 1.00 91.88 298 HIS A N 1
ATOM 2280 C CA . HIS A 1 298 ? 10.230 -10.549 -0.078 1.00 91.88 298 HIS A CA 1
ATOM 2281 C C . HIS A 1 298 ? 10.343 -10.371 -1.603 1.00 91.88 298 HIS A C 1
ATOM 2283 O O . HIS A 1 298 ? 9.960 -11.269 -2.343 1.00 91.88 298 HIS A O 1
ATOM 2289 N N . VAL A 1 299 ? 10.931 -9.265 -2.078 1.00 94.62 299 VAL A N 1
ATOM 2290 C CA . VAL A 1 299 ? 11.269 -9.072 -3.499 1.00 94.62 299 VAL A CA 1
ATOM 2291 C C . VAL A 1 299 ? 12.578 -9.787 -3.841 1.00 94.62 299 VAL A C 1
ATOM 2293 O O . VAL A 1 299 ? 12.664 -10.489 -4.842 1.00 94.62 299 VAL A O 1
ATOM 2296 N N . GLN A 1 300 ? 13.600 -9.674 -2.988 1.00 93.81 300 GLN A N 1
ATOM 2297 C CA . GLN A 1 300 ? 14.897 -10.340 -3.160 1.00 93.81 300 GLN A CA 1
ATOM 2298 C C . GLN A 1 300 ? 14.781 -11.868 -3.192 1.00 93.81 300 GLN A C 1
ATOM 2300 O O . GLN A 1 300 ? 15.590 -12.519 -3.848 1.00 93.81 300 GLN A O 1
ATOM 2305 N N . ALA A 1 301 ? 13.753 -12.438 -2.558 1.00 93.00 301 ALA A N 1
ATOM 2306 C CA . ALA A 1 301 ? 13.427 -13.856 -2.673 1.00 93.00 301 ALA A CA 1
ATOM 2307 C C . ALA A 1 301 ? 13.171 -14.310 -4.125 1.00 93.00 301 ALA A C 1
ATOM 2309 O O . ALA A 1 301 ? 13.341 -15.489 -4.416 1.00 93.00 301 ALA A O 1
ATOM 2310 N N . PHE A 1 302 ? 12.850 -13.394 -5.051 1.00 92.56 302 PHE A N 1
ATOM 2311 C CA . PHE A 1 302 ? 12.786 -13.689 -6.484 1.00 92.56 302 PHE A CA 1
ATOM 2312 C C . PHE A 1 302 ? 14.138 -14.111 -7.063 1.00 92.56 302 PHE A C 1
ATOM 2314 O O . PHE A 1 302 ? 14.175 -14.967 -7.934 1.00 92.56 302 PHE A O 1
ATOM 2321 N N . ALA A 1 303 ? 15.244 -13.530 -6.584 1.00 86.50 303 ALA A N 1
ATOM 2322 C CA . ALA A 1 303 ? 16.599 -13.790 -7.076 1.00 86.50 303 ALA A CA 1
ATOM 2323 C C . ALA A 1 303 ? 17.361 -14.845 -6.255 1.00 86.50 303 ALA A C 1
ATOM 2325 O O . ALA A 1 303 ? 18.482 -15.202 -6.613 1.00 86.50 303 ALA A O 1
ATOM 2326 N N . SER A 1 304 ? 16.786 -15.336 -5.157 1.00 77.44 304 SER A N 1
ATOM 2327 C CA . SER A 1 304 ? 17.349 -16.468 -4.426 1.00 77.44 304 SER A CA 1
ATOM 2328 C C . SER A 1 304 ? 17.160 -17.735 -5.255 1.00 77.44 304 SER A C 1
ATOM 2330 O O . SER A 1 304 ? 16.038 -18.044 -5.656 1.00 77.44 304 SER A O 1
ATOM 2332 N N . ASP A 1 305 ? 18.244 -18.471 -5.509 1.00 56.44 305 ASP A N 1
ATOM 2333 C CA . ASP A 1 305 ? 18.143 -19.847 -5.997 1.00 56.44 305 ASP A CA 1
ATOM 2334 C C . ASP A 1 305 ? 17.207 -20.599 -5.048 1.00 56.44 305 ASP A C 1
ATOM 2336 O O . ASP A 1 305 ? 17.386 -20.508 -3.832 1.00 56.44 305 ASP A O 1
ATOM 2340 N N . GLY A 1 306 ? 16.183 -21.262 -5.590 1.00 48.16 306 GLY A N 1
ATOM 2341 C CA . GLY A 1 306 ? 15.122 -21.948 -4.848 1.00 48.16 306 GLY A CA 1
ATOM 2342 C C . GLY A 1 306 ? 15.618 -23.120 -3.999 1.00 48.16 306 GLY A C 1
ATOM 2343 O O . GLY A 1 306 ? 15.260 -24.266 -4.245 1.00 48.16 306 GLY A O 1
ATOM 2344 N N . VAL A 1 307 ? 16.440 -22.840 -2.993 1.00 36.41 307 VAL A N 1
ATOM 2345 C CA . VAL A 1 307 ? 16.840 -23.770 -1.946 1.00 36.41 307 VAL A CA 1
ATOM 2346 C C . VAL A 1 307 ? 15.935 -23.491 -0.751 1.00 36.41 307 VAL A C 1
ATOM 2348 O O . VAL A 1 307 ? 16.263 -22.692 0.129 1.00 36.41 307 VAL A O 1
ATOM 2351 N N . GLN A 1 308 ? 14.754 -24.109 -0.783 1.00 36.41 308 GLN A N 1
ATOM 2352 C CA . GLN A 1 308 ? 14.074 -24.527 0.443 1.00 36.41 308 GLN A CA 1
ATOM 2353 C C . GLN A 1 308 ? 14.746 -25.789 0.981 1.00 36.41 308 GLN A C 1
ATOM 2355 O O . GLN A 1 308 ? 15.104 -26.660 0.154 1.00 36.41 308 GLN A O 1
#

Sequence (308 aa):
MPTLVLIERPDRSVEGVVMREVGTFGSHATLADTYPEPGQAQAALQQLVELEPYAPFLRWYKESNIAAASLDEACTRAPQSPQGQKFVIVYRRDEWLWGIWNNAGLQHYAGNGSLVLSSVADFHGSRVSMAKRATRPGLDDAKGRQTIVGDAAALERALALAKMARSDEPKFGEYESHPGVKALCAWWNAAAPDNMRTAGCFRLYAWDDAKQIFLAGDPEEPAMQADVLADGGAYAIFEREGCPTIAAQFYRGREYNQEQSGGSIVFSASGIEAYDVGLNSADMDEAYYSARGLCASHVQAFASDGVQ

Organism: NCBI:txid558537

Mean predicted aligned error: 6.39 Å

Secondary structure (DSSP, 8-state):
-EEEEEEE-TTS-EEEEEEEE-SSS-HHHHHHHH--SHHHHHHHHHHHHHSPTT-EETTEEEEEEEEESSHHHHHHHS---TTSEEEEEEEETTEEEEEEEE-TTSTTS-S-S----EEHHHHH-----HHHHHTSPPHHHHHTT-SEE--HHHHHHHHHHHHHHTTSPPPTT-GGGSHHHHHHHHHHHHHS-GGG--EEEEEEEEEETTTTEEEESSTTSPPB-HHHHHHH-SEEEE--TTS--EEEEEEE-GGG-EEETTEEEEEBTTS-EEEE-SS-GGG--THHHHHHHHH-HHHHTTTS----

pLDDT: mean 90.01, std 10.86, range [36.41, 98.69]

Radius of gyration: 21.57 Å; Cα contacts (8 Å, |Δi|>4): 670; chains: 1; bounding box: 56×51×61 Å

Nearest PDB structures (foldseek):
  7ohx-assembly1_x  TM=4.015E-01  e=1.671E+00  Saccharomyces cerevisiae S288C
  1lpd-assembly1_A  TM=4.350E-01  e=7.264E+00  Dianthus caryophyllus
  1rl0-assembly1_A  TM=4.258E-01  e=8.133E+00  Dianthus caryophyllus